Protein AF-0000000070793887 (afdb_homodimer)

Nearest PDB structures (foldseek):
  1t3u-assembly1_D  TM=7.683E-01  e=1.870E-04  Pseudomonas aeruginosa PAO1
  4p1m-assembly1_A-2  TM=8.642E-01  e=9.838E-04  Escherichia coli
  1t3u-assembly1_C  TM=6.840E-01  e=3.542E-04  Pseudomonas aeruginosa PAO1
  5juo-assembly1_CB  TM=4.141E-01  e=2.879E+00  Saccharomyces cerevisiae
  4v6i-assembly1_AF  TM=4.877E-01  e=6.195E+00  Saccharomyces cerevisiae

Foldseek 3Di:
DQDWDWDWADADHDIDIDTDTPPCRVVVNVVRVQLNVQLVVLCVVCVPDDSVVSSVVSVVVVVVVVVVVVVVVVVVVVVVVVVVVVVVVVVCCVVVVVVVVPPD/DQDWDWDWADADHDIDIDTDTPPCRVVVNVVRVQLNVQLVVLCVVCVPDDSVVSSVVSVVVVVVVVVVVVVVVVVVVVVVVVVVVVVVVVVCCVVVVVVVPPPD

Structure (mmCIF, N/CA/C/O backbone):
data_AF-0000000070793887-model_v1
#
loop_
_entity.id
_entity.type
_entity.pdbx_description
1 polymer 'Uncharacterized protein'
#
loop_
_atom_site.group_PDB
_atom_site.id
_atom_site.type_symbol
_atom_site.label_atom_id
_atom_site.label_alt_id
_atom_site.label_comp_id
_atom_site.label_asym_id
_atom_site.label_entity_id
_atom_site.label_seq_id
_atom_site.pdbx_PDB_ins_code
_atom_site.Cartn_x
_atom_site.Cartn_y
_atom_site.Cartn_z
_atom_site.occupancy
_atom_site.B_iso_or_equiv
_atom_site.auth_seq_id
_atom_site.auth_comp_id
_atom_site.auth_asym_id
_atom_site.auth_atom_id
_atom_site.pdbx_PDB_model_num
ATOM 1 N N . MET A 1 1 ? -25.547 -8.492 8.617 1 49.44 1 MET A N 1
ATOM 2 C CA . MET A 1 1 ? -25.047 -9.641 7.859 1 49.44 1 MET A CA 1
ATOM 3 C C . MET A 1 1 ? -24 -9.195 6.84 1 49.44 1 MET A C 1
ATOM 5 O O . MET A 1 1 ? -24.25 -8.312 6.027 1 49.44 1 MET A O 1
ATOM 9 N N . THR A 1 2 ? -22.719 -9.242 7.199 1 58.09 2 THR A N 1
ATOM 10 C CA . THR A 1 2 ? -21.688 -8.758 6.289 1 58.09 2 THR A CA 1
ATOM 11 C C . THR A 1 2 ? -21.797 -9.445 4.93 1 58.09 2 THR A C 1
ATOM 13 O O . THR A 1 2 ? -21.609 -10.664 4.828 1 58.09 2 THR A O 1
ATOM 16 N N . ASN A 1 3 ? -22.688 -8.906 4.023 1 77.81 3 ASN A N 1
ATOM 17 C CA . ASN A 1 3 ? -23.016 -9.484 2.725 1 77.81 3 ASN A CA 1
ATOM 18 C C . ASN A 1 3 ? -21.781 -9.57 1.828 1 77.81 3 ASN A C 1
ATOM 20 O O . ASN A 1 3 ? -21.031 -8.594 1.695 1 77.81 3 ASN A O 1
ATOM 24 N N . ILE A 1 4 ? -21.359 -10.773 1.645 1 83.69 4 ILE A N 1
ATOM 25 C CA . ILE A 1 4 ? -20.234 -11.047 0.752 1 83.69 4 ILE A CA 1
ATOM 26 C C . ILE A 1 4 ? -20.75 -11.281 -0.667 1 83.69 4 ILE A C 1
ATOM 28 O O . ILE A 1 4 ? -21.719 -12.023 -0.87 1 83.69 4 ILE A O 1
ATOM 32 N N . LYS A 1 5 ? -20.234 -10.414 -1.625 1 85.81 5 LYS A N 1
ATOM 33 C CA . LYS A 1 5 ? -20.562 -10.602 -3.037 1 85.81 5 LYS A CA 1
ATOM 34 C C . LYS A 1 5 ? -19.344 -11.086 -3.818 1 85.81 5 LYS A C 1
ATOM 36 O O . LYS A 1 5 ? -18.203 -10.945 -3.355 1 85.81 5 LYS A O 1
ATOM 41 N N . LEU A 1 6 ? -19.625 -11.688 -4.98 1 88 6 LEU A N 1
ATOM 42 C CA . LEU A 1 6 ? -18.531 -12.086 -5.863 1 88 6 LEU A CA 1
ATOM 43 C C . LEU A 1 6 ? -18.156 -10.961 -6.816 1 88 6 LEU A C 1
ATOM 45 O O . LEU A 1 6 ? -19.031 -10.297 -7.379 1 88 6 LEU A O 1
ATOM 49 N N . CYS A 1 7 ? -16.859 -10.75 -6.895 1 89.5 7 CYS A N 1
ATOM 50 C CA . CYS A 1 7 ? -16.344 -9.742 -7.812 1 89.5 7 CYS A CA 1
ATOM 51 C C . CYS A 1 7 ? -15.453 -10.375 -8.875 1 89.5 7 CYS A C 1
ATOM 53 O O . CYS A 1 7 ? -14.602 -11.211 -8.562 1 89.5 7 CYS A O 1
ATOM 55 N N . LYS A 1 8 ? -15.742 -9.977 -10.125 1 92.19 8 LYS A N 1
ATOM 56 C CA . LYS A 1 8 ? -14.938 -10.484 -11.234 1 92.19 8 LYS A CA 1
ATOM 57 C C . LYS A 1 8 ? -13.766 -9.555 -11.523 1 92.19 8 LYS A C 1
ATOM 59 O O . LYS A 1 8 ? -13.953 -8.352 -11.742 1 92.19 8 LYS A O 1
ATOM 64 N N . ILE A 1 9 ? -12.539 -10.164 -11.469 1 93.56 9 ILE A N 1
ATOM 65 C CA . ILE A 1 9 ? -11.359 -9.367 -11.789 1 93.56 9 ILE A CA 1
ATOM 66 C C . ILE A 1 9 ? -10.578 -10.031 -12.922 1 93.56 9 ILE A C 1
ATOM 68 O O . ILE A 1 9 ? -10.648 -11.25 -13.102 1 93.56 9 ILE A O 1
ATOM 72 N N . LYS A 1 10 ? -9.969 -9.133 -13.703 1 94.12 10 LYS A N 1
ATOM 73 C CA . LYS A 1 10 ? -9.148 -9.625 -14.812 1 94.12 10 LYS A CA 1
ATOM 74 C C . LYS A 1 10 ? -7.664 -9.422 -14.531 1 94.12 10 LYS A C 1
ATOM 76 O O . LYS A 1 10 ? -7.219 -8.305 -14.273 1 94.12 10 LYS A O 1
ATOM 81 N N . LEU A 1 11 ? -6.957 -10.523 -14.516 1 95.62 11 LEU A N 1
ATOM 82 C CA . LEU A 1 11 ? -5.504 -10.477 -14.398 1 95.62 11 LEU A CA 1
ATOM 83 C C . LEU A 1 11 ? -4.84 -11.102 -15.617 1 95.62 11 LEU A C 1
ATOM 85 O O . LEU A 1 11 ? -4.969 -12.305 -15.852 1 95.62 11 LEU A O 1
ATOM 89 N N . LEU A 1 12 ? -4.039 -10.273 -16.344 1 93.62 12 LEU A N 1
ATOM 90 C CA . LEU A 1 12 ? -3.451 -10.68 -17.625 1 93.62 12 LEU A CA 1
ATOM 91 C C . LEU A 1 12 ? -4.52 -11.219 -18.562 1 93.62 12 LEU A C 1
ATOM 93 O O . LEU A 1 12 ? -5.406 -10.477 -19 1 93.62 12 LEU A O 1
ATOM 97 N N . ASN A 1 13 ? -4.512 -12.523 -18.828 1 91.12 13 ASN A N 1
ATOM 98 C CA . ASN A 1 13 ? -5.449 -13.055 -19.812 1 91.12 13 ASN A CA 1
ATOM 99 C C . ASN A 1 13 ? -6.484 -13.969 -19.156 1 91.12 13 ASN A C 1
ATOM 101 O O . ASN A 1 13 ? -7.133 -14.766 -19.844 1 91.12 13 ASN A O 1
ATOM 105 N N . LYS A 1 14 ? -6.727 -13.781 -17.828 1 94.06 14 LYS A N 1
ATOM 106 C CA . LYS A 1 14 ? -7.633 -14.656 -17.094 1 94.06 14 LYS A CA 1
ATOM 107 C C . LYS A 1 14 ? -8.562 -13.852 -16.188 1 94.06 14 LYS A C 1
ATOM 109 O O . LYS A 1 14 ? -8.148 -12.852 -15.594 1 94.06 14 LYS A O 1
ATOM 114 N N . ILE A 1 15 ? -9.758 -14.391 -16.109 1 94.69 15 ILE A N 1
ATOM 115 C CA . ILE A 1 15 ? -10.75 -13.781 -15.234 1 94.69 15 ILE A CA 1
ATOM 116 C C . ILE A 1 15 ? -10.891 -14.602 -13.961 1 94.69 15 ILE A C 1
ATOM 118 O O . ILE A 1 15 ? -10.977 -15.836 -14.008 1 94.69 15 ILE A O 1
ATOM 122 N N . TYR A 1 16 ? -10.914 -13.891 -12.82 1 92.94 16 TYR A N 1
ATOM 123 C CA . TYR A 1 16 ? -11.023 -14.531 -11.516 1 92.94 16 TYR A CA 1
ATOM 124 C C . TYR A 1 16 ? -12.219 -13.977 -10.742 1 92.94 16 TYR A C 1
ATOM 126 O O . TYR A 1 16 ? -12.547 -12.797 -10.859 1 92.94 16 TYR A O 1
ATOM 134 N N . GLU A 1 17 ? -12.844 -14.859 -10.055 1 92.62 17 GLU A N 1
ATOM 135 C CA . GLU A 1 17 ? -13.914 -14.445 -9.148 1 92.62 17 GLU A CA 1
ATOM 136 C C . GLU A 1 17 ? -13.461 -14.508 -7.695 1 92.62 17 GLU A C 1
ATOM 138 O O . GLU A 1 17 ? -13.047 -15.562 -7.211 1 92.62 17 GLU A O 1
ATOM 143 N N . ILE A 1 18 ? -13.562 -13.352 -7.047 1 89.25 18 ILE A N 1
ATOM 144 C CA . ILE A 1 18 ? -13.125 -13.289 -5.652 1 89.25 18 ILE A CA 1
ATOM 145 C C . ILE A 1 18 ? -14.258 -12.773 -4.781 1 89.25 18 ILE A C 1
ATOM 147 O O . ILE A 1 18 ? -15.203 -12.156 -5.281 1 89.25 18 ILE A O 1
ATOM 151 N N . LYS A 1 19 ? -14.219 -13.102 -3.484 1 88.25 19 LYS A N 1
ATOM 152 C CA . LYS A 1 19 ? -15.203 -12.602 -2.533 1 88.25 19 LYS A CA 1
ATOM 153 C C . LYS A 1 19 ? -14.945 -11.141 -2.18 1 88.25 19 LYS A C 1
ATOM 155 O O . LYS A 1 19 ? -13.805 -10.766 -1.88 1 88.25 19 LYS A O 1
ATOM 160 N N . CYS A 1 20 ? -15.977 -10.312 -2.264 1 89.88 20 CYS A N 1
ATOM 161 C CA . CYS A 1 20 ? -15.859 -8.891 -1.962 1 89.88 20 CYS A CA 1
ATOM 162 C C . CYS A 1 20 ? -16.812 -8.492 -0.841 1 89.88 20 CYS A C 1
ATOM 164 O O . CYS A 1 20 ? -18.031 -8.516 -1.018 1 89.88 20 CYS A O 1
ATOM 166 N N . PRO A 1 21 ? -16.219 -8.219 0.371 1 87.75 21 PRO A N 1
ATOM 167 C CA . PRO A 1 21 ? -17.094 -7.711 1.432 1 87.75 21 PRO A CA 1
ATOM 168 C C . PRO A 1 21 ? -17.875 -6.473 1.008 1 87.75 21 PRO A C 1
ATOM 170 O O . PRO A 1 21 ? -17.406 -5.684 0.188 1 87.75 21 PRO A O 1
ATOM 173 N N . ASP A 1 22 ? -18.938 -6.301 1.727 1 88.12 22 ASP A N 1
ATOM 174 C CA . ASP A 1 22 ? -19.797 -5.16 1.424 1 88.12 22 ASP A CA 1
ATOM 175 C C . ASP A 1 22 ? -19.094 -3.842 1.76 1 88.12 22 ASP A C 1
ATOM 177 O O . ASP A 1 22 ? -18.5 -3.705 2.83 1 88.12 22 ASP A O 1
ATOM 181 N N . GLY A 1 23 ? -19.047 -2.928 0.785 1 88.19 23 GLY A N 1
ATOM 182 C CA . GLY A 1 23 ? -18.5 -1.6 1.018 1 88.19 23 GLY A CA 1
ATOM 183 C C . GLY A 1 23 ? -17.047 -1.468 0.59 1 88.19 23 GLY A C 1
ATOM 184 O O . GLY A 1 23 ? -16.516 -0.36 0.538 1 88.19 23 GLY A O 1
ATOM 185 N N . GLU A 1 24 ? -16.453 -2.613 0.302 1 87.56 24 GLU A N 1
ATOM 186 C CA . GLU A 1 24 ? -15.047 -2.562 -0.061 1 87.56 24 GLU A CA 1
ATOM 187 C C . GLU A 1 24 ? -14.844 -2.926 -1.528 1 87.56 24 GLU A C 1
ATOM 189 O O . GLU A 1 24 ? -13.703 -3.084 -1.981 1 87.56 24 GLU A O 1
ATOM 194 N N . GLU A 1 25 ? -15.898 -2.979 -2.219 1 89.62 25 GLU A N 1
ATOM 195 C CA . GLU A 1 25 ? -15.859 -3.439 -3.604 1 89.62 25 GLU A CA 1
ATOM 196 C C . GLU A 1 25 ? -15.008 -2.518 -4.469 1 89.62 25 GLU A C 1
ATOM 198 O O . GLU A 1 25 ? -14.172 -2.984 -5.25 1 89.62 25 GLU A O 1
ATOM 203 N N . VAL A 1 26 ? -15.203 -1.248 -4.301 1 92 26 VAL A N 1
ATOM 204 C CA . VAL A 1 26 ? -14.516 -0.271 -5.137 1 92 26 VAL A CA 1
ATOM 205 C C . VAL A 1 26 ? -13.008 -0.35 -4.891 1 92 26 VAL A C 1
ATOM 207 O O . VAL A 1 26 ? -12.219 -0.428 -5.84 1 92 26 VAL A O 1
ATOM 210 N N . SER A 1 27 ? -12.625 -0.388 -3.605 1 93.62 27 SER A N 1
ATOM 211 C CA . SER A 1 27 ? -11.211 -0.441 -3.26 1 93.62 27 SER A CA 1
ATOM 212 C C . SER A 1 27 ? -10.57 -1.735 -3.75 1 93.62 27 SER A C 1
ATOM 214 O O . SER A 1 27 ? -9.414 -1.736 -4.191 1 93.62 27 SER A O 1
ATOM 216 N N . LEU A 1 28 ? -11.367 -2.799 -3.703 1 93.19 28 LEU A N 1
ATOM 217 C CA . LEU A 1 28 ? -10.852 -4.094 -4.141 1 93.19 28 LEU A CA 1
ATOM 218 C C . LEU A 1 28 ? -10.688 -4.129 -5.66 1 93.19 28 LEU A C 1
ATOM 220 O O . LEU A 1 28 ? -9.719 -4.691 -6.172 1 93.19 28 LEU A O 1
ATOM 224 N N . ILE A 1 29 ? -11.594 -3.574 -6.359 1 93.75 29 ILE A N 1
ATOM 225 C CA . ILE A 1 29 ? -11.531 -3.514 -7.816 1 93.75 29 ILE A CA 1
ATOM 226 C C . ILE A 1 29 ? -10.344 -2.66 -8.25 1 93.75 29 ILE A C 1
ATOM 228 O O . ILE A 1 29 ? -9.594 -3.037 -9.148 1 93.75 29 ILE A O 1
ATOM 232 N N . LEU A 1 30 ? -10.148 -1.573 -7.605 1 96.25 30 LEU A N 1
ATOM 233 C CA . LEU A 1 30 ? -9.008 -0.709 -7.887 1 96.25 30 LEU A CA 1
ATOM 234 C C . LEU A 1 30 ? -7.695 -1.43 -7.598 1 96.25 30 LEU A C 1
ATOM 236 O O . LEU A 1 30 ? -6.727 -1.287 -8.352 1 96.25 30 LEU A O 1
ATOM 240 N N . ALA A 1 31 ? -7.711 -2.121 -6.5 1 97.31 31 ALA A N 1
ATOM 241 C CA . ALA A 1 31 ? -6.543 -2.926 -6.152 1 97.31 31 ALA A CA 1
ATOM 242 C C . ALA A 1 31 ? -6.23 -3.939 -7.25 1 97.31 31 ALA A C 1
ATOM 244 O O . ALA A 1 31 ? -5.074 -4.109 -7.637 1 97.31 31 ALA A O 1
ATOM 245 N N . ALA A 1 32 ? -7.281 -4.582 -7.758 1 97.38 32 ALA A N 1
ATOM 246 C CA . ALA A 1 32 ? -7.117 -5.574 -8.812 1 97.38 32 ALA A CA 1
ATOM 247 C C . ALA A 1 32 ? -6.586 -4.93 -10.094 1 97.38 32 ALA A C 1
ATOM 249 O O . ALA A 1 32 ? -5.734 -5.5 -10.773 1 97.38 32 ALA A O 1
ATOM 250 N N . GLU A 1 33 ? -7.078 -3.828 -10.414 1 97.06 33 GLU A N 1
ATOM 251 C CA . GLU A 1 33 ? -6.629 -3.102 -11.602 1 97.06 33 GLU A CA 1
ATOM 252 C C . GLU A 1 33 ? -5.156 -2.723 -11.492 1 97.06 33 GLU A C 1
ATOM 254 O O . GLU A 1 33 ? -4.398 -2.867 -12.453 1 97.06 33 GLU A O 1
ATOM 259 N N . LYS A 1 34 ? -4.777 -2.23 -10.352 1 98.06 34 LYS A N 1
ATOM 260 C CA . LYS A 1 34 ? -3.377 -1.886 -10.117 1 98.06 34 LYS A CA 1
ATOM 261 C C . LYS A 1 34 ? -2.48 -3.115 -10.242 1 98.06 34 LYS A C 1
ATOM 263 O O . LYS A 1 34 ? -1.418 -3.055 -10.859 1 98.06 34 LYS A O 1
ATOM 268 N N . LEU A 1 35 ? -2.957 -4.133 -9.617 1 98.38 35 LEU A N 1
ATOM 269 C CA . LEU A 1 35 ? -2.209 -5.379 -9.703 1 98.38 35 LEU A CA 1
ATOM 270 C C . LEU A 1 35 ? -2.055 -5.828 -11.148 1 98.38 35 LEU A C 1
ATOM 272 O O . LEU A 1 35 ? -0.955 -6.172 -11.586 1 98.38 35 LEU A O 1
ATOM 276 N N . ASN A 1 36 ? -3.115 -5.797 -11.898 1 98.19 36 ASN A N 1
ATOM 277 C CA . ASN A 1 36 ? -3.08 -6.188 -13.305 1 98.19 36 ASN A CA 1
ATOM 278 C C . ASN A 1 36 ? -2.105 -5.324 -14.094 1 98.19 36 ASN A C 1
ATOM 280 O O . ASN A 1 36 ? -1.36 -5.836 -14.938 1 98.19 36 ASN A O 1
ATOM 284 N N . GLU A 1 37 ? -2.184 -4.082 -13.859 1 98.06 37 GLU A N 1
ATOM 285 C CA . GLU A 1 37 ? -1.275 -3.156 -14.523 1 98.06 37 GLU A CA 1
ATOM 286 C C . GLU A 1 37 ? 0.182 -3.516 -14.25 1 98.06 37 GLU A C 1
ATOM 288 O O . GLU A 1 37 ? 0.999 -3.564 -15.172 1 98.06 37 GLU A O 1
ATOM 293 N N . LYS A 1 38 ? 0.484 -3.789 -13 1 97.94 38 LYS A N 1
ATOM 294 C CA . LYS A 1 38 ? 1.845 -4.152 -12.625 1 97.94 38 LYS A CA 1
ATOM 295 C C . LYS A 1 38 ? 2.258 -5.48 -13.258 1 97.94 38 LYS A C 1
ATOM 297 O O . LYS A 1 38 ? 3.381 -5.617 -13.742 1 97.94 38 LYS A O 1
ATOM 302 N N . MET A 1 39 ? 1.359 -6.387 -13.281 1 97.94 39 MET A N 1
ATOM 303 C CA . MET A 1 39 ? 1.649 -7.688 -13.875 1 97.94 39 MET A CA 1
ATOM 304 C C . MET A 1 39 ? 1.904 -7.555 -15.375 1 97.94 39 MET A C 1
ATOM 306 O O . MET A 1 39 ? 2.832 -8.172 -15.906 1 97.94 39 MET A O 1
ATOM 310 N N . GLN A 1 40 ? 1.084 -6.797 -16 1 97.44 40 GLN A N 1
ATOM 311 C CA . GLN A 1 40 ? 1.261 -6.574 -17.438 1 97.44 40 GLN A CA 1
ATOM 312 C C . GLN A 1 40 ? 2.611 -5.926 -17.734 1 97.44 40 GLN A C 1
ATOM 314 O O . GLN A 1 40 ? 3.316 -6.34 -18.656 1 97.44 40 GLN A O 1
ATOM 319 N N . ASN A 1 41 ? 2.943 -4.926 -16.984 1 97.5 41 ASN A N 1
ATOM 320 C CA . ASN A 1 41 ? 4.238 -4.266 -17.125 1 97.5 41 ASN A CA 1
ATOM 321 C C . ASN A 1 41 ? 5.391 -5.246 -16.938 1 97.5 41 ASN A C 1
ATOM 323 O O . ASN A 1 41 ? 6.344 -5.242 -17.719 1 97.5 41 ASN A O 1
ATOM 327 N N . ASN A 1 42 ? 5.289 -6.035 -15.859 1 96.19 42 ASN A N 1
ATOM 328 C CA . ASN A 1 42 ? 6.309 -7.043 -15.602 1 96.19 42 ASN A CA 1
ATOM 329 C C . ASN A 1 42 ? 6.406 -8.055 -16.75 1 96.19 42 ASN A C 1
ATOM 331 O O . ASN A 1 42 ? 7.504 -8.445 -17.141 1 96.19 42 ASN A O 1
ATOM 335 N N . LYS A 1 43 ? 5.25 -8.469 -17.203 1 95.5 43 LYS A N 1
ATOM 336 C CA . LYS A 1 43 ? 5.207 -9.422 -18.297 1 95.5 43 LYS A CA 1
ATOM 337 C C . LYS A 1 43 ? 5.906 -8.867 -19.531 1 95.5 43 LYS A C 1
ATOM 339 O O . LYS A 1 43 ? 6.598 -9.594 -20.25 1 95.5 43 LYS A O 1
ATOM 344 N N . ASN A 1 44 ? 5.707 -7.625 -19.797 1 96.38 44 ASN A N 1
ATOM 345 C CA . ASN A 1 44 ? 6.328 -6.957 -20.938 1 96.38 44 ASN A CA 1
ATOM 346 C C . ASN A 1 44 ? 7.84 -6.84 -20.766 1 96.38 44 ASN A C 1
ATOM 348 O O . ASN A 1 44 ? 8.594 -6.918 -21.734 1 96.38 44 ASN A O 1
ATOM 352 N N . LYS A 1 45 ? 8.242 -6.68 -19.562 1 94.56 45 LYS A N 1
ATOM 353 C CA . LYS A 1 45 ? 9.656 -6.504 -19.25 1 94.56 45 LYS A CA 1
ATOM 354 C C . LYS A 1 45 ? 10.375 -7.848 -19.172 1 94.56 45 LYS A C 1
ATOM 356 O O . LYS A 1 45 ? 11.531 -7.969 -19.594 1 94.56 45 LYS A O 1
ATOM 361 N N . PHE A 1 46 ? 9.648 -8.766 -18.578 1 93.38 46 PHE A N 1
ATOM 362 C CA . PHE A 1 46 ? 10.227 -10.086 -18.359 1 93.38 46 PHE A CA 1
ATOM 363 C C . PHE A 1 46 ? 9.375 -11.172 -19.031 1 93.38 46 PHE A C 1
ATOM 365 O O . PHE A 1 46 ? 8.734 -11.969 -18.344 1 93.38 46 PHE A O 1
ATOM 372 N N . LYS A 1 47 ? 9.594 -11.367 -20.281 1 91.75 47 LYS A N 1
ATOM 373 C CA . LYS A 1 47 ? 8.742 -12.219 -21.109 1 91.75 47 LYS A CA 1
ATOM 374 C C . LYS A 1 47 ? 8.953 -13.688 -20.781 1 91.75 47 LYS A C 1
ATOM 376 O O . LYS A 1 47 ? 8.086 -14.523 -21.031 1 91.75 47 LYS A O 1
ATOM 381 N N . HIS A 1 48 ? 10.031 -13.961 -20.156 1 94.44 48 HIS A N 1
ATOM 382 C CA . HIS A 1 48 ? 10.391 -15.352 -19.922 1 94.44 48 HIS A CA 1
ATOM 383 C C . HIS A 1 48 ? 9.844 -15.836 -18.578 1 94.44 48 HIS A C 1
ATOM 385 O O . HIS A 1 48 ? 9.836 -17.047 -18.312 1 94.44 48 HIS A O 1
ATOM 391 N N . LEU A 1 49 ? 9.367 -14.969 -17.781 1 93.69 49 LEU A N 1
ATOM 392 C CA . LEU A 1 49 ? 8.883 -15.352 -16.469 1 93.69 49 LEU A CA 1
ATOM 393 C C . LEU A 1 49 ? 7.5 -15.984 -16.547 1 93.69 49 LEU A C 1
ATOM 395 O O . LEU A 1 49 ? 6.68 -15.586 -17.391 1 93.69 49 LEU A O 1
ATOM 399 N N . ASP A 1 50 ? 7.289 -16.953 -15.672 1 94.12 50 ASP A N 1
ATOM 400 C CA . ASP A 1 50 ? 5.953 -17.531 -15.586 1 94.12 50 ASP A CA 1
ATOM 401 C C . ASP A 1 50 ? 5.004 -16.609 -14.828 1 94.12 50 ASP A C 1
ATOM 403 O O . ASP A 1 50 ? 5.426 -15.594 -14.266 1 94.12 50 ASP A O 1
ATOM 407 N N . ASN A 1 51 ? 3.721 -16.938 -14.82 1 93.62 51 ASN A N 1
ATOM 408 C CA . ASN A 1 51 ? 2.689 -16.078 -14.227 1 93.62 51 ASN A CA 1
ATOM 409 C C . ASN A 1 51 ? 2.912 -15.891 -12.727 1 93.62 51 ASN A C 1
ATOM 411 O O . ASN A 1 51 ? 2.604 -14.828 -12.18 1 93.62 51 ASN A O 1
ATOM 415 N N . PHE A 1 52 ? 3.439 -16.922 -12.094 1 94.81 52 PHE A N 1
ATOM 416 C CA . PHE A 1 52 ? 3.693 -16.812 -10.656 1 94.81 52 PHE A CA 1
ATOM 417 C C . PHE A 1 52 ? 4.75 -15.75 -10.367 1 94.81 52 PHE A C 1
ATOM 419 O O . PHE A 1 52 ? 4.555 -14.883 -9.516 1 94.81 52 PHE A O 1
ATOM 426 N N . HIS A 1 53 ? 5.824 -15.844 -11.07 1 94.81 53 HIS A N 1
ATOM 427 C CA . HIS A 1 53 ? 6.902 -14.891 -10.852 1 94.81 53 HIS A CA 1
ATOM 428 C C . HIS A 1 53 ? 6.465 -13.477 -11.227 1 94.81 53 HIS A C 1
ATOM 430 O O . HIS A 1 53 ? 6.855 -12.508 -10.578 1 94.81 53 HIS A O 1
ATOM 436 N N . ILE A 1 54 ? 5.699 -13.367 -12.266 1 97 54 ILE A N 1
ATOM 437 C CA . ILE A 1 54 ? 5.16 -12.078 -12.672 1 97 54 ILE A CA 1
ATOM 438 C C . ILE A 1 54 ? 4.301 -11.5 -11.547 1 97 54 ILE A C 1
ATOM 440 O O . ILE A 1 54 ? 4.453 -10.328 -11.18 1 97 54 ILE A O 1
ATOM 444 N N . LEU A 1 55 ? 3.406 -12.305 -11.047 1 97.62 55 LEU A N 1
ATOM 445 C CA . LEU A 1 55 ? 2.527 -11.93 -9.945 1 97.62 55 LEU A CA 1
ATOM 446 C C . LEU A 1 55 ? 3.338 -11.547 -8.703 1 97.62 55 LEU A C 1
ATOM 448 O O . LEU A 1 55 ? 3.041 -10.555 -8.047 1 97.62 55 LEU A O 1
ATOM 452 N N . LEU A 1 56 ? 4.34 -12.336 -8.445 1 96.81 56 LEU A N 1
ATOM 453 C CA . LEU A 1 56 ? 5.191 -12.117 -7.273 1 96.81 56 LEU A CA 1
ATOM 454 C C . LEU A 1 56 ? 5.867 -10.75 -7.34 1 96.81 56 LEU A C 1
ATOM 456 O O . LEU A 1 56 ? 5.852 -10 -6.367 1 96.81 56 LEU A O 1
ATOM 460 N N . LEU A 1 57 ? 6.43 -10.414 -8.445 1 96.5 57 LEU A N 1
ATOM 461 C CA . LEU A 1 57 ? 7.129 -9.148 -8.617 1 96.5 57 LEU A CA 1
ATOM 462 C C . LEU A 1 57 ? 6.16 -7.977 -8.5 1 96.5 57 LEU A C 1
ATOM 464 O O . LEU A 1 57 ? 6.496 -6.945 -7.91 1 96.5 57 LEU A O 1
ATOM 468 N N . ALA A 1 58 ? 4.973 -8.164 -9.047 1 98.19 58 ALA A N 1
ATOM 469 C CA . ALA A 1 58 ? 3.939 -7.133 -8.945 1 98.19 58 ALA A CA 1
ATOM 470 C C . ALA A 1 58 ? 3.514 -6.93 -7.492 1 98.19 58 ALA A C 1
ATOM 472 O O . ALA A 1 58 ? 3.359 -5.793 -7.039 1 98.19 58 ALA A O 1
ATOM 473 N N . ALA A 1 59 ? 3.297 -7.996 -6.797 1 98.56 59 ALA A N 1
ATOM 474 C CA . ALA A 1 59 ? 2.9 -7.957 -5.395 1 98.56 59 ALA A CA 1
ATOM 475 C C . ALA A 1 59 ? 3.951 -7.246 -4.543 1 98.56 59 ALA A C 1
ATOM 477 O O . ALA A 1 59 ? 3.615 -6.426 -3.689 1 98.56 59 ALA A O 1
ATOM 478 N N . LEU A 1 60 ? 5.172 -7.582 -4.797 1 96.94 60 LEU A N 1
ATOM 479 C CA . LEU A 1 60 ? 6.273 -6.953 -4.07 1 96.94 60 LEU A CA 1
ATOM 480 C C . LEU A 1 60 ? 6.312 -5.453 -4.34 1 96.94 60 LEU A C 1
ATOM 482 O O . LEU A 1 60 ? 6.539 -4.66 -3.426 1 96.94 60 LEU A O 1
ATOM 486 N N . ASP A 1 61 ? 6.102 -5.133 -5.566 1 96.75 61 ASP A N 1
ATOM 487 C CA . ASP A 1 61 ? 6.07 -3.725 -5.949 1 96.75 61 ASP A CA 1
ATOM 488 C C . ASP A 1 61 ? 4.961 -2.979 -5.215 1 96.75 61 ASP A C 1
ATOM 490 O O . ASP A 1 61 ? 5.188 -1.901 -4.664 1 96.75 61 ASP A O 1
ATOM 494 N N . ILE A 1 62 ? 3.83 -3.551 -5.211 1 98.25 62 ILE A N 1
ATOM 495 C CA . ILE A 1 62 ? 2.689 -2.953 -4.523 1 98.25 62 ILE A CA 1
ATOM 496 C C . ILE A 1 62 ? 2.973 -2.877 -3.025 1 98.25 62 ILE A C 1
ATOM 498 O O . ILE A 1 62 ? 2.676 -1.868 -2.383 1 98.25 62 ILE A O 1
ATOM 502 N N . GLY A 1 63 ? 3.494 -3.963 -2.498 1 98.25 63 GLY A N 1
ATOM 503 C CA . GLY A 1 63 ? 3.9 -3.939 -1.101 1 98.25 63 GLY A CA 1
ATOM 504 C C . GLY A 1 63 ? 4.879 -2.826 -0.782 1 98.25 63 GLY A C 1
ATOM 505 O O . GLY A 1 63 ? 4.762 -2.168 0.254 1 98.25 63 GLY A O 1
ATOM 506 N N . HIS A 1 64 ? 5.832 -2.641 -1.618 1 96.88 64 HIS A N 1
ATOM 507 C CA . HIS A 1 64 ? 6.797 -1.56 -1.454 1 96.88 64 HIS A CA 1
ATOM 508 C C . HIS A 1 64 ? 6.102 -0.202 -1.423 1 96.88 64 HIS A C 1
ATOM 510 O O . HIS A 1 64 ? 6.387 0.625 -0.554 1 96.88 64 HIS A O 1
ATOM 516 N N . GLU A 1 65 ? 5.203 0.041 -2.35 1 97.44 65 GLU A N 1
ATOM 517 C CA . GLU A 1 65 ? 4.449 1.291 -2.4 1 97.44 65 GLU A CA 1
ATOM 518 C C . GLU A 1 65 ? 3.656 1.51 -1.114 1 97.44 65 GLU A C 1
ATOM 520 O O . GLU A 1 65 ? 3.559 2.637 -0.624 1 97.44 65 GLU A O 1
ATOM 525 N N . LEU A 1 66 ? 3.096 0.444 -0.646 1 98.38 66 LEU A N 1
ATOM 526 C CA . LEU A 1 66 ? 2.344 0.537 0.6 1 98.38 66 LEU A CA 1
ATOM 527 C C . LEU A 1 66 ? 3.242 0.989 1.746 1 98.38 66 LEU A C 1
ATOM 529 O O . LEU A 1 66 ? 2.875 1.882 2.514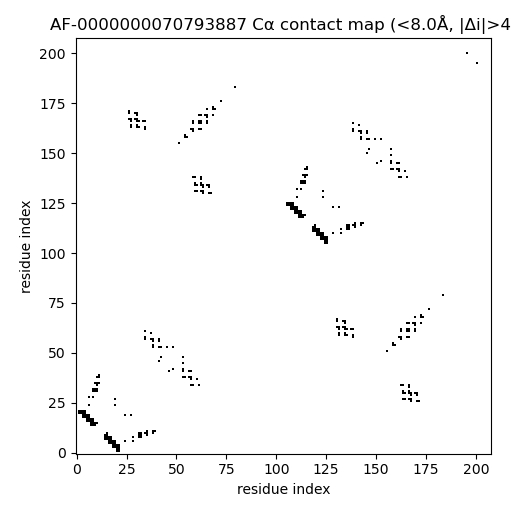 1 98.38 66 LEU A O 1
ATOM 533 N N . ILE A 1 67 ? 4.414 0.332 1.855 1 97.69 67 ILE A N 1
ATOM 534 C CA . ILE A 1 67 ? 5.355 0.658 2.922 1 97.69 67 ILE A CA 1
ATOM 535 C C . ILE A 1 67 ? 5.773 2.121 2.811 1 97.69 67 ILE A C 1
ATOM 537 O O . ILE A 1 67 ? 5.805 2.844 3.811 1 97.69 67 ILE A O 1
ATOM 541 N N . VAL A 1 68 ? 6.055 2.545 1.642 1 96.25 68 VAL A N 1
ATOM 542 C CA . VAL A 1 68 ? 6.453 3.928 1.398 1 96.25 68 VAL A CA 1
ATOM 543 C C . VAL A 1 68 ? 5.312 4.867 1.771 1 96.25 68 VAL A C 1
ATOM 545 O O . VAL A 1 68 ? 5.531 5.898 2.414 1 96.25 68 VAL A O 1
ATOM 548 N N . CYS A 1 69 ? 4.09 4.527 1.369 1 97.5 69 CYS A N 1
ATOM 549 C CA . CYS A 1 69 ? 2.912 5.332 1.672 1 97.5 69 CYS A CA 1
ATOM 550 C C . CYS A 1 69 ? 2.729 5.488 3.176 1 97.5 69 CYS A C 1
ATOM 552 O O . CYS A 1 69 ? 2.486 6.594 3.666 1 97.5 69 CYS A O 1
ATOM 554 N N . LYS A 1 70 ? 2.854 4.41 3.875 1 96.94 70 LYS A N 1
ATOM 555 C CA . LYS A 1 70 ? 2.693 4.438 5.328 1 96.94 70 LYS A CA 1
ATOM 556 C C . LYS A 1 70 ? 3.754 5.316 5.98 1 96.94 70 LYS A C 1
ATOM 558 O O . LYS A 1 70 ? 3.459 6.07 6.91 1 96.94 70 LYS A O 1
ATOM 563 N N . ASN A 1 71 ? 4.953 5.176 5.492 1 95.94 71 ASN A N 1
ATOM 564 C CA . ASN A 1 71 ? 6.039 6 6.012 1 95.94 71 ASN A CA 1
ATOM 565 C C . ASN A 1 71 ? 5.781 7.484 5.758 1 95.94 71 ASN A C 1
ATOM 567 O O . ASN A 1 71 ? 6.008 8.32 6.637 1 95.94 71 ASN A O 1
ATOM 571 N N . GLU A 1 72 ? 5.344 7.77 4.586 1 95.44 72 GLU A N 1
ATOM 572 C CA . GLU A 1 72 ? 5.023 9.148 4.234 1 95.44 72 GLU A CA 1
ATOM 573 C C . GLU A 1 72 ? 3.889 9.688 5.105 1 95.44 72 GLU A C 1
ATOM 575 O O . GLU A 1 72 ? 3.908 10.852 5.508 1 95.44 72 GLU A O 1
ATOM 580 N N . GLN A 1 73 ? 2.922 8.906 5.266 1 94.94 73 GLN A N 1
ATOM 581 C CA . GLN A 1 73 ? 1.802 9.289 6.117 1 94.94 73 GLN A CA 1
ATOM 582 C C . GLN A 1 73 ? 2.277 9.641 7.523 1 94.94 73 GLN A C 1
ATOM 584 O O . 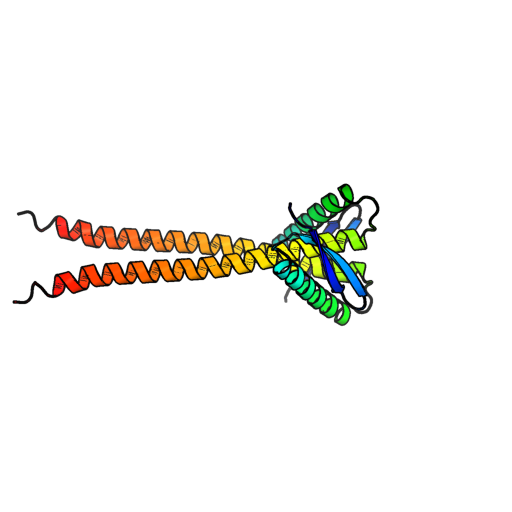GLN A 1 73 ? 1.831 10.633 8.109 1 94.94 73 GLN A O 1
ATOM 589 N N . GLU A 1 74 ? 3.156 8.82 8.047 1 94.88 74 GLU A N 1
ATOM 590 C CA . GLU A 1 74 ? 3.699 9.062 9.375 1 94.88 74 GLU A CA 1
ATOM 591 C C . GLU A 1 74 ? 4.52 10.352 9.414 1 94.88 74 GLU A C 1
ATOM 593 O O . GLU A 1 74 ? 4.422 11.125 10.367 1 94.88 74 GLU A O 1
ATOM 598 N N . GLN A 1 75 ? 5.254 10.586 8.445 1 94.62 75 GLN A N 1
ATOM 599 C CA . GLN A 1 75 ? 6.062 11.805 8.359 1 94.62 75 GLN A CA 1
ATOM 600 C C . GLN A 1 75 ? 5.184 13.047 8.281 1 94.62 75 GLN A C 1
ATOM 602 O O . GLN A 1 75 ? 5.477 14.062 8.914 1 94.62 75 GLN A O 1
ATOM 607 N N . GLN A 1 76 ? 4.191 12.961 7.484 1 92.44 76 GLN A N 1
ATOM 608 C CA . GLN A 1 76 ? 3.254 14.07 7.367 1 92.44 76 GLN A CA 1
ATOM 609 C C . GLN A 1 76 ? 2.586 14.375 8.703 1 92.44 76 GLN A C 1
ATOM 611 O O . GLN A 1 76 ? 2.404 15.539 9.062 1 92.44 76 GLN A O 1
ATOM 616 N N . ARG A 1 7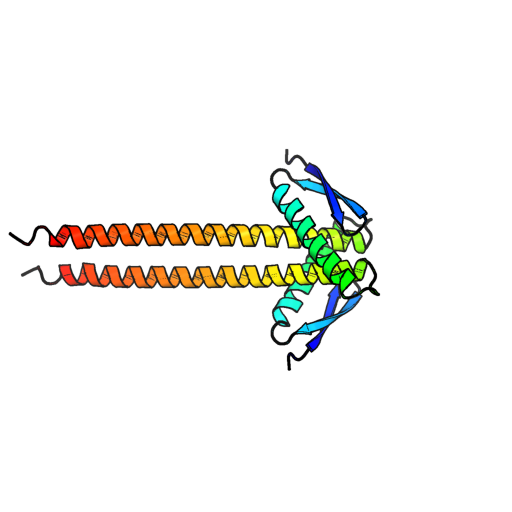7 ? 2.219 13.344 9.344 1 91.88 77 ARG A N 1
ATOM 617 C CA . ARG A 1 77 ? 1.606 13.516 10.656 1 91.88 77 ARG A CA 1
ATOM 618 C C . ARG A 1 77 ? 2.547 14.25 11.609 1 91.88 77 ARG A C 1
ATOM 620 O O . ARG A 1 77 ? 2.125 15.156 12.328 1 91.88 77 ARG A O 1
ATOM 627 N N . LEU A 1 78 ? 3.754 13.883 11.602 1 93.31 78 LEU A N 1
ATOM 628 C CA . LEU A 1 78 ? 4.754 14.508 12.461 1 93.31 78 LEU A CA 1
ATOM 629 C C . LEU A 1 78 ? 4.957 15.969 12.078 1 93.31 78 LEU A C 1
ATOM 631 O O . LEU A 1 78 ? 5.059 16.844 12.953 1 93.31 78 LEU A O 1
ATOM 635 N N . GLN A 1 79 ? 4.973 16.219 10.828 1 91.56 79 GLN A N 1
ATOM 636 C CA . GLN A 1 79 ? 5.16 17.578 10.336 1 91.56 79 GLN A CA 1
ATOM 637 C C . GLN A 1 79 ? 3.99 18.469 10.734 1 91.56 79 GLN A C 1
ATOM 639 O O . GLN A 1 79 ? 4.188 19.625 11.148 1 91.56 79 GLN A O 1
ATOM 644 N N . VAL A 1 80 ? 2.844 18.016 10.602 1 89.69 80 VAL A N 1
ATOM 645 C CA . VAL A 1 80 ? 1.648 18.781 10.945 1 89.69 80 VAL A CA 1
ATOM 646 C C . VAL A 1 80 ? 1.613 19.047 12.445 1 89.69 80 VAL A C 1
ATOM 648 O O . VAL A 1 80 ? 1.282 20.156 12.875 1 89.69 80 VAL A O 1
ATOM 651 N N . THR A 1 81 ? 1.958 18.094 13.156 1 89.5 81 THR A N 1
ATOM 652 C CA . THR A 1 81 ? 1.993 18.25 14.609 1 89.5 81 THR A CA 1
ATOM 653 C C . THR A 1 81 ? 2.994 19.328 15.008 1 89.5 81 THR A C 1
ATOM 655 O O . THR A 1 81 ? 2.705 20.156 15.867 1 89.5 81 THR A O 1
ATOM 658 N N . GLN A 1 82 ? 4.07 19.25 14.344 1 90.44 82 GLN A N 1
ATOM 659 C CA . GLN A 1 82 ? 5.098 20.25 14.625 1 90.44 82 GLN A CA 1
ATOM 660 C C . GLN A 1 82 ? 4.633 21.656 14.227 1 90.44 82 GLN A C 1
ATOM 662 O O . GLN A 1 82 ? 4.898 22.625 14.93 1 90.44 82 GLN A O 1
ATOM 667 N N . PHE A 1 83 ? 4.043 21.703 13.039 1 84.88 83 PHE A N 1
ATOM 668 C CA . PHE A 1 83 ? 3.531 22.984 12.539 1 84.88 83 PHE A CA 1
ATOM 669 C C . PHE A 1 83 ? 2.484 23.547 13.492 1 84.88 83 PHE A C 1
ATOM 671 O O . PHE A 1 83 ? 2.535 24.734 13.844 1 84.88 83 PHE A O 1
ATOM 678 N N . ILE A 1 84 ? 1.647 22.781 13.969 1 83.88 84 ILE A N 1
ATOM 679 C CA . ILE A 1 84 ? 0.588 23.188 14.883 1 83.88 84 ILE A CA 1
ATOM 680 C C . ILE A 1 84 ? 1.2 23.672 16.203 1 83.88 84 ILE A C 1
ATOM 682 O O . ILE A 1 84 ? 0.787 24.688 16.75 1 83.88 84 ILE A O 1
ATOM 686 N N . SER A 1 85 ? 2.168 22.938 16.656 1 87.56 85 SER A N 1
ATOM 687 C CA . SER A 1 85 ? 2.84 23.312 17.891 1 87.56 85 SER A CA 1
ATOM 688 C C . SER A 1 85 ? 3.533 24.656 17.75 1 87.56 85 SER A C 1
ATOM 690 O O . SER A 1 85 ? 3.471 25.484 18.672 1 87.56 85 SER A O 1
ATOM 692 N N . SER A 1 86 ? 4.152 24.859 16.672 1 86.25 86 SER A N 1
ATOM 693 C CA . SER A 1 86 ? 4.84 26.125 16.406 1 86.25 86 SER A CA 1
ATOM 694 C C . SER A 1 86 ? 3.854 27.281 16.344 1 86.25 86 SER A C 1
ATOM 696 O O . SER A 1 86 ? 4.113 28.359 16.891 1 86.25 86 SER A O 1
ATOM 698 N N . LEU A 1 87 ? 2.768 27.078 15.656 1 80.5 87 LEU A N 1
ATOM 699 C CA . LEU A 1 87 ? 1.737 28.094 15.531 1 80.5 87 LEU A CA 1
ATOM 700 C C . LEU A 1 87 ? 1.146 28.438 16.891 1 80.5 87 LEU A C 1
ATOM 702 O O . LEU A 1 87 ? 0.934 29.625 17.203 1 80.5 87 LEU A O 1
ATOM 706 N N . GLU A 1 88 ? 0.891 27.422 17.625 1 79.62 88 GLU A N 1
ATOM 707 C CA . GLU A 1 88 ? 0.385 27.609 18.984 1 79.62 88 GLU A CA 1
ATOM 708 C C . GLU A 1 88 ? 1.358 28.422 19.828 1 79.62 88 GLU A C 1
ATOM 710 O O . GLU A 1 88 ? 0.943 29.297 20.594 1 79.62 88 GLU A O 1
ATOM 715 N N . ASN A 1 89 ? 2.617 28.141 19.734 1 84.88 89 ASN A N 1
ATOM 716 C CA . ASN A 1 89 ? 3.639 28.875 20.5 1 84.88 89 ASN A CA 1
ATOM 717 C C . ASN A 1 89 ? 3.699 30.344 20.078 1 84.88 89 ASN A C 1
ATOM 719 O O . ASN A 1 89 ? 3.811 31.219 20.938 1 84.88 89 ASN A O 1
ATOM 723 N N . LYS A 1 90 ? 3.627 30.609 18.875 1 80.12 90 LYS A N 1
ATOM 724 C CA . LYS A 1 90 ? 3.664 31.984 18.375 1 80.12 90 LYS A CA 1
ATOM 725 C C . LYS A 1 90 ? 2.443 32.781 18.828 1 80.12 90 LYS A C 1
ATOM 727 O O . LYS A 1 90 ? 2.561 33.938 19.219 1 80.12 90 LYS A O 1
ATOM 732 N N . ILE A 1 91 ? 1.309 32.219 18.75 1 75.56 91 ILE A N 1
ATOM 733 C CA . ILE A 1 91 ? 0.069 32.844 19.188 1 75.56 91 ILE A CA 1
ATOM 734 C C . ILE A 1 91 ? 0.137 33.125 20.688 1 75.56 91 ILE A C 1
ATOM 736 O O . ILE A 1 91 ? -0.237 34.219 21.141 1 75.56 91 ILE A O 1
ATOM 740 N N . ASN A 1 92 ? 0.578 32.125 21.438 1 79.38 92 ASN A N 1
ATOM 741 C CA . ASN A 1 92 ? 0.71 32.281 22.875 1 79.38 92 ASN A CA 1
ATOM 742 C C . ASN A 1 92 ? 1.674 33.438 23.219 1 79.38 92 ASN A C 1
ATOM 744 O O . ASN A 1 92 ? 1.416 34.219 24.125 1 79.38 92 ASN A O 1
ATOM 748 N N . LYS A 1 93 ? 2.746 33.594 22.516 1 80 93 LYS A N 1
ATOM 749 C CA . LYS A 1 93 ? 3.717 34.656 22.734 1 80 93 LYS A CA 1
ATOM 750 C C . LYS A 1 93 ? 3.117 36.031 22.375 1 80 93 LYS A C 1
ATOM 752 O O . LYS A 1 93 ? 3.393 37 23.062 1 80 93 LYS A O 1
ATOM 757 N N . ALA A 1 94 ? 2.422 35.969 21.391 1 72.06 94 ALA A N 1
ATOM 758 C CA . ALA A 1 94 ? 1.821 37.25 20.953 1 72.06 94 ALA A CA 1
ATOM 759 C C . ALA A 1 94 ? 0.716 37.688 21.922 1 72.06 94 ALA A C 1
ATOM 761 O O . ALA A 1 94 ? 0.556 38.875 22.203 1 72.06 94 ALA A O 1
ATOM 762 N N . VAL A 1 95 ? -0.067 36.812 22.422 1 68.69 95 VAL A N 1
ATOM 763 C CA . VAL A 1 95 ? -1.199 37.094 23.297 1 68.69 95 VAL A CA 1
ATOM 764 C C . VAL A 1 95 ? -0.709 37.312 24.734 1 68.69 95 VAL A C 1
ATOM 766 O O . VAL A 1 95 ? -1.157 38.219 25.422 1 68.69 95 VAL A O 1
ATOM 769 N N . VAL A 1 96 ? 0.089 36.5 25.297 1 64.19 96 VAL A N 1
ATOM 770 C CA . VAL A 1 96 ? 0.579 36.625 26.656 1 64.19 96 VAL A CA 1
ATOM 771 C C . VAL A 1 96 ? 1.561 37.781 26.75 1 64.19 96 VAL A C 1
ATOM 773 O O . VAL A 1 96 ? 1.569 38.531 27.734 1 64.19 96 VAL A O 1
ATOM 776 N N . GLY A 1 97 ? 2.396 38.094 25.812 1 59.16 97 GLY A N 1
ATOM 777 C CA . GLY A 1 97 ? 3.24 39.281 25.891 1 59.16 97 GLY A CA 1
ATOM 778 C C . GLY A 1 97 ? 2.451 40.562 25.906 1 59.16 97 GLY A C 1
ATOM 779 O O . GLY A 1 97 ? 2.918 41.594 26.422 1 59.16 97 GLY A O 1
ATOM 780 N N . SER A 1 98 ? 1.376 40.75 25.219 1 56.59 98 SER A N 1
ATOM 781 C CA . SER A 1 98 ? 0.537 41.938 25.234 1 56.59 98 SER A CA 1
ATOM 782 C C . SER A 1 98 ? -0.196 42.094 26.562 1 56.59 98 SER A C 1
ATOM 784 O O . SER A 1 98 ? -0.605 43.188 26.922 1 56.59 98 SER A O 1
ATOM 786 N N . GLU A 1 99 ? -0.557 41.125 27.234 1 56.66 99 GLU A N 1
ATOM 787 C CA . GLU A 1 99 ? -1.242 41.219 28.516 1 56.66 99 GLU A CA 1
ATOM 788 C C . GLU A 1 99 ? -0.289 41.719 29.609 1 56.66 99 GLU A C 1
ATOM 790 O O . GLU A 1 99 ? -0.727 42.219 30.641 1 56.66 99 GLU A O 1
ATOM 795 N N . THR A 1 100 ? 0.939 41.438 29.594 1 55 100 THR A N 1
ATOM 796 C CA . THR A 1 100 ? 1.743 41.875 30.734 1 55 100 THR A CA 1
ATOM 797 C C . THR A 1 100 ? 2.012 43.375 30.688 1 55 100 THR A C 1
ATOM 799 O O . THR A 1 100 ? 2.426 43.969 31.688 1 55 100 THR A O 1
ATOM 802 N N . ASP A 1 101 ? 2.178 44.031 29.641 1 49.38 101 ASP A N 1
ATOM 803 C CA . ASP A 1 101 ? 2.506 45.438 29.734 1 49.38 101 ASP A CA 1
ATOM 804 C C . ASP A 1 101 ? 1.277 46.281 30.125 1 49.38 101 ASP A C 1
ATOM 806 O O . ASP A 1 101 ? 1.352 47.5 30.219 1 49.38 101 ASP A O 1
ATOM 810 N N . SER A 1 102 ? 0.108 45.812 30.016 1 50.5 102 SER A N 1
ATOM 811 C CA . SER A 1 102 ? -0.923 46.781 30.391 1 50.5 102 SER A CA 1
ATOM 812 C C . SER A 1 102 ? -0.979 46.969 31.906 1 50.5 102 SER A C 1
ATOM 814 O O . SER A 1 102 ? -1.709 47.844 32.406 1 50.5 102 SER A O 1
ATOM 816 N N . ASN A 1 103 ? -0.8 45.938 32.688 1 44.84 103 ASN A N 1
ATOM 817 C CA . ASN A 1 103 ? -1.244 46.219 34.031 1 44.84 103 ASN A CA 1
ATOM 818 C C . ASN A 1 103 ? -0.192 47.031 34.812 1 44.84 103 ASN A C 1
ATOM 820 O O . ASN A 1 103 ? 0.889 46.5 35.094 1 44.84 103 ASN A O 1
ATOM 824 N N . PRO A 1 104 ? 0.455 48.344 34.375 1 41.09 104 PRO A N 1
ATOM 825 C CA . PRO A 1 104 ? 0.655 48.938 35.688 1 41.09 104 PRO A CA 1
ATOM 826 C C . PRO A 1 104 ? -0.648 49.094 36.469 1 41.09 104 PRO A C 1
ATOM 828 O O . PRO A 1 104 ? -1.726 49.156 35.875 1 41.09 104 PRO A O 1
ATOM 831 N N . MET B 1 1 ? 25.781 5.293 -10.32 1 48.06 1 MET B N 1
ATOM 832 C CA . MET B 1 1 ? 25.516 3.949 -10.828 1 48.06 1 MET B CA 1
ATOM 833 C C . MET B 1 1 ? 24.453 3.254 -9.969 1 48.06 1 MET B C 1
ATOM 835 O O . MET B 1 1 ? 24.609 3.139 -8.75 1 48.06 1 MET B O 1
ATOM 839 N N . THR B 1 2 ? 23.297 3.336 -10.398 1 60.19 2 THR B N 1
ATOM 840 C CA . THR B 1 2 ? 22.234 2.764 -9.562 1 60.19 2 THR B CA 1
ATOM 841 C C . THR B 1 2 ? 22.516 1.29 -9.281 1 60.19 2 THR B C 1
ATOM 843 O O . THR B 1 2 ? 22.531 0.466 -10.195 1 60.19 2 THR B O 1
ATOM 846 N N . ASN B 1 3 ? 23.406 1.039 -8.242 1 78.69 3 ASN B N 1
ATOM 847 C CA . ASN B 1 3 ? 23.891 -0.297 -7.902 1 78.69 3 ASN B CA 1
ATOM 848 C C . ASN B 1 3 ? 22.734 -1.214 -7.488 1 78.69 3 ASN B C 1
ATOM 850 O O . ASN B 1 3 ? 21.906 -0.833 -6.672 1 78.69 3 ASN B O 1
ATOM 854 N N . ILE B 1 4 ? 22.484 -2.141 -8.312 1 84.06 4 ILE B N 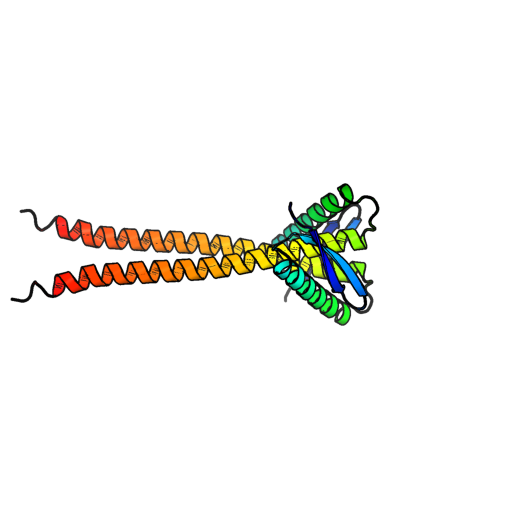1
ATOM 855 C CA . ILE B 1 4 ? 21.469 -3.16 -8.047 1 84.06 4 ILE B CA 1
ATOM 856 C C . ILE B 1 4 ? 22.109 -4.34 -7.316 1 84.06 4 ILE B C 1
ATOM 858 O O . ILE B 1 4 ? 23.188 -4.812 -7.703 1 84.06 4 ILE B O 1
ATOM 862 N N . LYS B 1 5 ? 21.547 -4.625 -6.07 1 86 5 LYS B N 1
ATOM 863 C CA . LYS B 1 5 ? 21.984 -5.801 -5.324 1 86 5 LYS B CA 1
ATOM 864 C C . LYS B 1 5 ? 20.891 -6.871 -5.305 1 86 5 LYS B C 1
ATOM 866 O O . LYS B 1 5 ? 19.719 -6.578 -5.547 1 86 5 LYS B O 1
ATOM 871 N N . LEU B 1 6 ? 21.344 -8.102 -5.043 1 87.88 6 LEU B N 1
ATOM 872 C CA . LEU B 1 6 ? 20.375 -9.195 -4.895 1 87.88 6 LEU B CA 1
ATOM 873 C C . LEU B 1 6 ? 19.922 -9.312 -3.445 1 87.88 6 LEU B C 1
ATOM 875 O O . LEU B 1 6 ? 20.734 -9.227 -2.52 1 87.88 6 LEU B O 1
ATOM 879 N N . CYS B 1 7 ? 18.609 -9.422 -3.33 1 89.5 7 CYS B N 1
ATOM 880 C CA . CYS B 1 7 ? 18.016 -9.609 -2.012 1 89.5 7 CYS B CA 1
ATOM 881 C C . CYS B 1 7 ? 17.297 -10.953 -1.92 1 89.5 7 CYS B C 1
ATOM 883 O O . CYS B 1 7 ? 16.547 -11.32 -2.82 1 89.5 7 CYS B O 1
ATOM 885 N N . LYS B 1 8 ? 17.625 -11.656 -0.804 1 92.44 8 LYS B N 1
ATOM 886 C CA . LYS B 1 8 ? 16.969 -12.938 -0.582 1 92.44 8 LYS B CA 1
ATOM 887 C C . LYS B 1 8 ? 15.703 -12.781 0.254 1 92.44 8 LYS B C 1
ATOM 889 O O . LYS B 1 8 ? 15.742 -12.203 1.345 1 92.44 8 LYS B O 1
ATOM 894 N N . ILE B 1 9 ? 14.57 -13.258 -0.359 1 93.62 9 ILE B N 1
ATOM 895 C CA . ILE B 1 9 ? 13.312 -13.195 0.378 1 93.62 9 ILE B CA 1
ATOM 896 C C . ILE B 1 9 ? 12.711 -14.594 0.502 1 93.62 9 ILE B C 1
ATOM 898 O O . ILE B 1 9 ? 12.961 -15.461 -0.34 1 93.62 9 ILE B O 1
ATOM 902 N N . LYS B 1 10 ? 12.023 -14.766 1.639 1 94 10 LYS B N 1
ATOM 903 C CA . LYS B 1 10 ? 11.359 -16.047 1.876 1 94 10 LYS B CA 1
ATOM 904 C C . LYS B 1 10 ? 9.844 -15.914 1.762 1 94 10 LYS B C 1
ATOM 906 O O . LYS B 1 10 ? 9.234 -15.094 2.457 1 94 10 LYS B O 1
ATOM 911 N N . LEU B 1 11 ? 9.305 -16.641 0.842 1 95.5 11 LEU B N 1
ATOM 912 C CA . LEU B 1 11 ? 7.855 -16.719 0.708 1 95.5 11 LEU B CA 1
ATOM 913 C C . LEU B 1 11 ? 7.367 -18.141 0.918 1 95.5 11 LEU B C 1
ATOM 915 O O . LEU B 1 11 ? 7.68 -19.047 0.128 1 95.5 11 LEU B O 1
ATOM 919 N N . LEU B 1 12 ? 6.516 -18.328 1.952 1 93.62 12 LEU B N 1
ATOM 920 C CA . LEU B 1 12 ? 6.074 -19.656 2.375 1 93.62 12 LEU B CA 1
ATOM 921 C C . LEU B 1 12 ? 7.27 -20.578 2.6 1 93.62 12 LEU B C 1
ATOM 923 O O . LEU B 1 12 ? 8.078 -20.344 3.496 1 93.62 12 LEU B O 1
ATOM 927 N N . ASN B 1 13 ? 7.449 -21.594 1.751 1 91 13 ASN B N 1
ATOM 928 C CA . ASN B 1 13 ? 8.523 -22.547 1.995 1 91 13 ASN B CA 1
ATOM 929 C C . ASN B 1 13 ? 9.625 -22.438 0.943 1 91 13 ASN B C 1
ATOM 931 O O . ASN B 1 13 ? 10.414 -23.375 0.768 1 91 13 ASN B O 1
ATOM 935 N N . LYS B 1 14 ? 9.742 -21.25 0.302 1 94 14 LYS B N 1
ATOM 936 C CA . LYS B 1 14 ? 10.703 -21.078 -0.781 1 94 14 LYS B CA 1
ATOM 937 C C . LYS B 1 14 ? 11.453 -19.75 -0.642 1 94 14 LYS B C 1
ATOM 939 O O . LYS B 1 14 ? 10.867 -18.734 -0.239 1 94 14 LYS B O 1
ATOM 944 N N . ILE B 1 15 ? 12.703 -19.859 -1.04 1 94.56 15 ILE B N 1
ATOM 945 C CA . ILE B 1 15 ? 13.539 -18.656 -1.026 1 94.56 15 ILE B CA 1
ATOM 946 C C . ILE B 1 15 ? 13.711 -18.125 -2.449 1 94.56 15 ILE B C 1
ATOM 948 O O . ILE B 1 15 ? 13.961 -18.906 -3.379 1 94.56 15 ILE B O 1
ATOM 952 N N . TYR B 1 16 ? 13.562 -16.812 -2.58 1 93.06 16 TYR B N 1
ATOM 953 C CA . TYR B 1 16 ? 13.672 -16.141 -3.875 1 93.06 16 TYR B CA 1
ATOM 954 C C . TYR B 1 16 ? 14.727 -15.039 -3.834 1 93.06 16 TYR B C 1
ATOM 956 O O . TYR B 1 16 ? 14.898 -14.375 -2.809 1 93.06 16 TYR B O 1
ATOM 964 N N . GLU B 1 17 ? 15.43 -14.945 -4.906 1 92.62 17 GLU B N 1
ATOM 965 C CA . GLU B 1 17 ? 16.375 -13.844 -5.059 1 92.62 17 GLU B CA 1
ATOM 966 C C . GLU B 1 17 ? 15.836 -12.789 -6.031 1 92.62 17 GLU B C 1
ATOM 968 O O . GLU B 1 17 ? 15.547 -13.102 -7.188 1 92.62 17 GLU B O 1
ATOM 973 N N . ILE B 1 18 ? 15.727 -11.562 -5.512 1 89.19 18 ILE B N 1
ATOM 974 C CA . ILE B 1 18 ? 15.195 -10.492 -6.355 1 89.19 18 ILE B CA 1
ATOM 975 C C . ILE B 1 18 ? 16.188 -9.336 -6.398 1 89.19 18 ILE B C 1
ATOM 977 O O . ILE B 1 18 ? 17.078 -9.234 -5.539 1 89.19 18 ILE B O 1
ATOM 981 N N . LYS B 1 19 ? 16.094 -8.531 -7.465 1 88.12 19 LYS B N 1
ATOM 982 C CA . LYS B 1 19 ? 16.953 -7.352 -7.586 1 88.12 19 LYS B CA 1
ATOM 983 C C . LYS B 1 19 ? 16.469 -6.227 -6.676 1 88.12 19 LYS B C 1
ATOM 985 O O . LYS B 1 19 ? 15.273 -5.918 -6.645 1 88.12 19 LYS B O 1
ATOM 990 N N . CYS B 1 20 ? 17.375 -5.648 -5.895 1 89.75 20 CYS B N 1
ATOM 991 C CA . CYS B 1 20 ? 17.047 -4.566 -4.973 1 89.75 20 CYS B CA 1
ATOM 992 C C . CYS B 1 20 ? 17.859 -3.318 -5.285 1 89.75 20 CYS B C 1
ATOM 994 O O . CYS B 1 20 ? 19.078 -3.305 -5.102 1 89.75 20 CYS B O 1
ATOM 996 N N . PRO B 1 21 ? 17.172 -2.273 -5.852 1 87.69 21 PRO B N 1
ATOM 997 C CA . PRO B 1 21 ? 17.891 -1.017 -6.043 1 87.69 21 PRO B CA 1
ATOM 998 C C . PRO B 1 21 ? 18.516 -0.495 -4.754 1 87.69 21 PRO B C 1
ATOM 1000 O O . PRO B 1 21 ? 17.984 -0.727 -3.664 1 87.69 21 PRO B O 1
ATOM 1003 N N . ASP B 1 22 ? 19.484 0.306 -4.992 1 88.12 22 ASP B N 1
ATOM 1004 C CA . ASP B 1 22 ? 20.188 0.872 -3.85 1 88.12 22 ASP B CA 1
ATOM 1005 C C . ASP B 1 22 ? 19.312 1.84 -3.072 1 88.12 22 ASP B C 1
ATOM 1007 O O . ASP B 1 22 ? 18.625 2.684 -3.664 1 88.12 22 ASP B O 1
ATOM 1011 N N . GLY B 1 23 ? 19.188 1.624 -1.744 1 88.12 23 GLY B N 1
ATOM 1012 C CA . GLY B 1 23 ? 18.438 2.533 -0.884 1 88.12 23 GLY B CA 1
ATOM 1013 C C . GLY B 1 23 ? 17.016 2.074 -0.615 1 88.12 23 GLY B C 1
ATOM 1014 O O . GLY B 1 23 ? 16.344 2.629 0.25 1 88.12 23 GLY B O 1
ATOM 1015 N N . GLU B 1 24 ? 16.625 1.073 -1.381 1 87.62 24 GLU B N 1
ATOM 1016 C CA . GLU B 1 24 ? 15.242 0.624 -1.211 1 87.62 24 GLU B CA 1
ATOM 1017 C C . GLU B 1 24 ? 15.188 -0.775 -0.605 1 87.62 24 GLU B C 1
ATOM 1019 O O . GLU B 1 24 ? 14.117 -1.38 -0.521 1 87.62 24 GLU B O 1
ATOM 1024 N N . GLU B 1 25 ? 16.281 -1.207 -0.156 1 89.69 25 GLU B N 1
ATOM 1025 C CA . GLU B 1 25 ? 16.406 -2.578 0.33 1 89.69 25 GLU B CA 1
ATOM 1026 C C . GLU B 1 25 ? 15.484 -2.82 1.527 1 89.69 25 GLU B C 1
ATOM 1028 O O . GLU B 1 25 ? 14.781 -3.83 1.582 1 89.69 25 GLU B O 1
ATOM 1033 N N . VAL B 1 26 ? 15.492 -1.894 2.439 1 92 26 VAL B N 1
ATOM 1034 C CA . VAL B 1 26 ? 14.734 -2.057 3.674 1 92 26 VAL B CA 1
ATOM 1035 C C . VAL B 1 26 ? 13.242 -2.115 3.359 1 92 26 VAL B C 1
ATOM 1037 O O . VAL B 1 26 ? 12.539 -3.016 3.824 1 92 26 VAL B O 1
ATOM 1040 N N . SER B 1 27 ? 12.781 -1.179 2.512 1 93.62 27 SER B N 1
ATOM 1041 C CA . SER B 1 27 ? 11.367 -1.132 2.16 1 93.62 27 SER B CA 1
ATOM 1042 C C . SER B 1 27 ? 10.945 -2.383 1.398 1 93.62 27 SER B C 1
ATOM 1044 O O . SER B 1 27 ? 9.836 -2.889 1.59 1 93.62 27 SER B O 1
ATOM 1046 N N . LEU B 1 28 ? 11.867 -2.883 0.594 1 93.25 28 LEU B N 1
ATOM 1047 C CA . LEU B 1 28 ? 11.562 -4.074 -0.19 1 93.25 28 LEU B CA 1
ATOM 1048 C C . LEU B 1 28 ? 11.516 -5.312 0.7 1 93.25 28 LEU B C 1
ATOM 1050 O O . LEU B 1 28 ? 10.672 -6.188 0.505 1 93.25 28 LEU B O 1
ATOM 1054 N N . ILE B 1 29 ? 12.383 -5.41 1.623 1 93.75 29 ILE B N 1
ATOM 1055 C CA . ILE B 1 29 ? 12.414 -6.527 2.559 1 93.75 29 ILE B CA 1
ATOM 1056 C C . ILE B 1 29 ? 11.141 -6.516 3.412 1 93.75 29 ILE B C 1
ATOM 1058 O O . ILE B 1 29 ? 10.516 -7.559 3.617 1 93.75 29 ILE B O 1
ATOM 1062 N N . LEU B 1 30 ? 10.758 -5.379 3.867 1 96.31 30 LEU B N 1
ATOM 1063 C CA . LEU B 1 30 ? 9.523 -5.238 4.641 1 96.31 30 LEU B CA 1
ATOM 1064 C C . LEU B 1 30 ? 8.312 -5.625 3.807 1 96.31 30 LEU B C 1
ATOM 1066 O O . LEU B 1 30 ? 7.383 -6.262 4.309 1 96.31 30 LEU B O 1
ATOM 1070 N N . ALA B 1 31 ? 8.352 -5.176 2.582 1 97.25 31 ALA B N 1
ATOM 1071 C CA . ALA B 1 31 ? 7.285 -5.547 1.654 1 97.25 31 ALA B CA 1
ATOM 1072 C C . ALA B 1 31 ? 7.188 -7.062 1.509 1 97.25 31 ALA B C 1
ATOM 1074 O O . ALA B 1 31 ? 6.094 -7.629 1.534 1 97.25 31 ALA B O 1
ATOM 1075 N N . ALA B 1 32 ? 8.352 -7.707 1.391 1 97.38 32 ALA B N 1
ATOM 1076 C CA . ALA B 1 32 ? 8.398 -9.164 1.248 1 97.38 32 ALA B CA 1
ATOM 1077 C C . ALA B 1 32 ? 7.867 -9.852 2.504 1 97.38 32 ALA B C 1
ATOM 1079 O O . ALA B 1 32 ? 7.148 -10.844 2.414 1 97.38 32 ALA B O 1
ATOM 1080 N N . GLU B 1 33 ? 8.227 -9.375 3.605 1 97.06 33 GLU B N 1
ATOM 1081 C CA . GLU B 1 33 ? 7.762 -9.93 4.871 1 97.06 33 GLU B CA 1
ATOM 1082 C C . GLU B 1 33 ? 6.246 -9.82 5 1 97.06 33 GLU B C 1
ATOM 1084 O O . GLU B 1 33 ? 5.582 -10.766 5.422 1 97.06 33 GLU B O 1
ATOM 1089 N N . LYS B 1 34 ? 5.727 -8.672 4.664 1 98.06 34 LYS B N 1
ATOM 1090 C CA . LYS B 1 34 ? 4.277 -8.477 4.699 1 98.06 34 LYS B CA 1
ATOM 1091 C C . LYS B 1 34 ? 3.57 -9.438 3.746 1 98.06 34 LYS B C 1
ATOM 1093 O O . LYS B 1 34 ? 2.553 -10.031 4.102 1 98.06 34 LYS B O 1
ATOM 1098 N N . LEU B 1 35 ? 4.141 -9.484 2.586 1 98.31 35 LEU B N 1
ATOM 1099 C CA . LEU B 1 35 ? 3.576 -10.406 1.604 1 98.31 35 LEU B CA 1
ATOM 1100 C C . LEU B 1 35 ? 3.582 -11.836 2.135 1 98.31 35 LEU B C 1
ATOM 1102 O O . LEU B 1 35 ? 2.57 -12.539 2.053 1 98.31 35 LEU B O 1
ATOM 1106 N N . ASN B 1 36 ? 4.676 -12.266 2.688 1 98.12 36 ASN B N 1
ATOM 1107 C CA . ASN B 1 36 ? 4.789 -13.609 3.244 1 98.12 36 ASN B CA 1
ATOM 1108 C C . ASN B 1 36 ? 3.762 -13.852 4.344 1 98.12 36 ASN B C 1
ATOM 1110 O O . ASN B 1 36 ? 3.152 -14.922 4.406 1 98.12 36 ASN B O 1
ATOM 1114 N N . GLU B 1 37 ? 3.652 -12.898 5.176 1 98.06 37 GLU B N 1
ATOM 1115 C CA . GLU B 1 37 ? 2.672 -12.984 6.254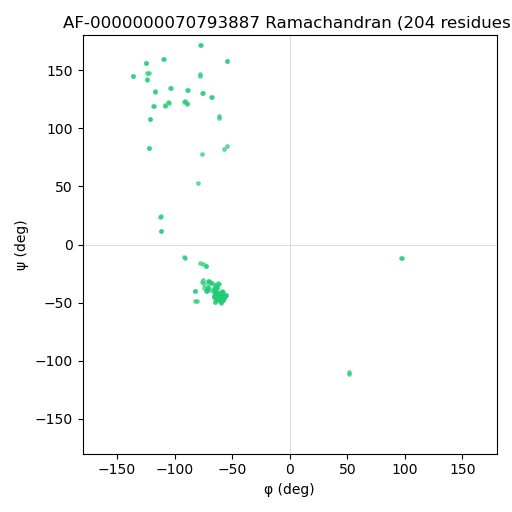 1 98.06 37 GLU B CA 1
ATOM 1116 C C . GLU B 1 37 ? 1.262 -13.188 5.703 1 98.06 37 GLU B C 1
ATOM 1118 O O . GLU B 1 37 ? 0.521 -14.047 6.176 1 98.06 37 GLU B O 1
ATOM 1123 N N . LYS B 1 38 ? 0.917 -12.406 4.699 1 97.94 38 LYS B N 1
ATOM 1124 C CA . LYS B 1 38 ? -0.403 -12.516 4.086 1 97.94 38 LYS B CA 1
ATOM 1125 C C . LYS B 1 38 ? -0.586 -13.867 3.404 1 97.94 38 LYS B C 1
ATOM 1127 O O . LYS B 1 38 ? -1.647 -14.484 3.516 1 97.94 38 LYS B O 1
ATOM 1132 N N . MET B 1 39 ? 0.426 -14.312 2.762 1 97.94 39 MET B N 1
ATOM 1133 C CA . MET B 1 39 ? 0.358 -15.602 2.086 1 97.94 39 MET B CA 1
ATOM 1134 C C . MET B 1 39 ? 0.186 -16.734 3.096 1 97.94 39 MET B C 1
ATOM 1136 O O . MET B 1 39 ? -0.613 -17.656 2.879 1 97.94 39 MET B O 1
ATOM 1140 N N . GLN B 1 40 ? 0.939 -16.672 4.137 1 97.44 40 GLN B N 1
ATOM 1141 C CA . GLN B 1 40 ? 0.828 -17.688 5.184 1 97.44 40 GLN B CA 1
ATOM 1142 C C . GLN B 1 40 ? -0.576 -17.703 5.781 1 97.44 40 GLN B C 1
ATOM 1144 O O . GLN B 1 40 ? -1.153 -18.781 5.98 1 97.44 40 GLN B O 1
ATOM 1149 N N . ASN B 1 41 ? -1.097 -16.562 6.082 1 97.44 41 ASN B N 1
ATOM 1150 C CA . ASN B 1 41 ? -2.455 -16.453 6.602 1 97.44 41 ASN B CA 1
ATOM 1151 C C . ASN B 1 41 ? -3.473 -17.062 5.641 1 97.44 41 ASN B C 1
ATOM 1153 O O . ASN B 1 41 ? -4.367 -17.797 6.062 1 97.44 41 ASN B O 1
ATOM 1157 N N . ASN B 1 42 ? -3.336 -16.688 4.363 1 96.19 42 ASN B N 1
ATOM 1158 C CA . ASN B 1 42 ? -4.223 -17.234 3.344 1 96.19 42 ASN B CA 1
ATOM 1159 C C . ASN B 1 42 ? -4.102 -18.75 3.248 1 96.19 42 ASN B C 1
ATOM 1161 O O . ASN B 1 42 ? -5.105 -19.453 3.107 1 96.19 42 ASN B O 1
ATOM 1165 N N . LYS B 1 43 ? -2.857 -19.203 3.277 1 95.5 43 LYS B N 1
ATOM 1166 C CA . LYS B 1 43 ? -2.613 -20.641 3.215 1 95.5 43 LYS B CA 1
ATOM 1167 C C . LYS B 1 43 ? -3.301 -21.359 4.367 1 95.5 43 LYS B C 1
ATOM 1169 O O . LYS B 1 43 ? -3.838 -22.453 4.188 1 95.5 43 LYS B O 1
ATOM 1174 N N . ASN B 1 44 ? -3.266 -20.797 5.516 1 96.38 44 ASN B N 1
ATOM 1175 C CA . ASN B 1 44 ? -3.898 -21.375 6.699 1 96.38 44 ASN B CA 1
ATOM 1176 C C . ASN B 1 44 ? -5.422 -21.359 6.578 1 96.38 44 ASN B C 1
ATOM 1178 O O . ASN B 1 44 ? -6.086 -22.281 7.066 1 96.38 44 ASN B O 1
ATOM 1182 N N . LYS B 1 45 ? -5.918 -20.375 5.93 1 94.56 45 LYS B N 1
ATOM 1183 C CA . LYS B 1 45 ? -7.363 -20.219 5.781 1 94.56 45 LYS B CA 1
ATOM 1184 C C . LYS B 1 45 ? -7.887 -21.078 4.629 1 94.56 45 LYS B C 1
ATOM 1186 O O . LYS B 1 45 ? -8.977 -21.641 4.715 1 94.56 45 LYS B O 1
ATOM 1191 N N . PHE B 1 46 ? -7.078 -21.078 3.596 1 93.38 46 PHE B N 1
ATOM 1192 C CA . PHE B 1 46 ? -7.48 -21.781 2.385 1 93.38 46 PHE B CA 1
ATOM 1193 C C . PHE B 1 46 ? -6.445 -22.844 2.004 1 93.38 46 PHE B C 1
ATOM 1195 O O . PHE B 1 46 ? -5.742 -22.688 1.002 1 93.38 46 PHE B O 1
ATOM 1202 N N . LYS B 1 47 ? -6.551 -23.969 2.605 1 91.62 47 LYS B N 1
ATOM 1203 C CA . LYS B 1 47 ? -5.531 -25.016 2.504 1 91.62 47 LYS B CA 1
ATOM 1204 C C . LYS B 1 47 ? -5.562 -25.672 1.132 1 91.62 47 LYS B C 1
ATOM 1206 O O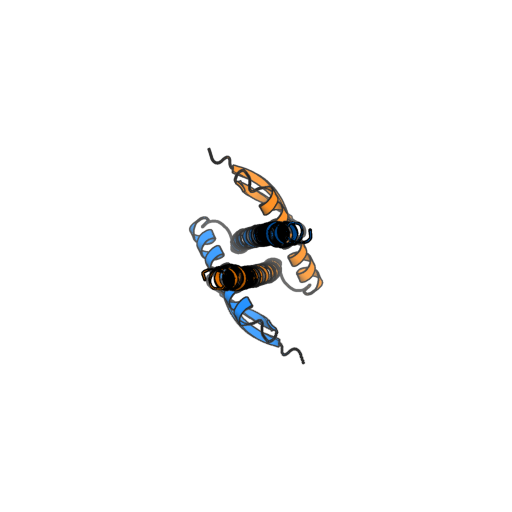 . LYS B 1 47 ? -4.566 -26.25 0.694 1 91.62 47 LYS B O 1
ATOM 1211 N N . HIS B 1 48 ? -6.617 -25.5 0.47 1 94.5 48 HIS B N 1
ATOM 1212 C CA . HIS B 1 48 ? -6.797 -26.203 -0.795 1 94.5 48 HIS B CA 1
ATOM 1213 C C . HIS B 1 48 ? -6.281 -25.375 -1.966 1 94.5 48 HIS B C 1
ATOM 1215 O O . HIS B 1 48 ? -6.125 -25.875 -3.076 1 94.5 48 HIS B O 1
ATOM 1221 N N . LEU B 1 49 ? -5.992 -24.156 -1.744 1 93.56 49 LEU B N 1
ATOM 1222 C CA . LEU B 1 49 ? -5.555 -23.281 -2.83 1 93.56 49 LEU B CA 1
ATOM 1223 C C . LEU B 1 49 ? -4.094 -23.547 -3.184 1 93.56 49 LEU B C 1
ATOM 1225 O O . LEU B 1 49 ? -3.283 -23.844 -2.305 1 93.56 49 LEU B O 1
ATOM 1229 N N . ASP B 1 50 ? -3.814 -23.391 -4.465 1 94.12 50 ASP B N 1
ATOM 1230 C CA . ASP B 1 50 ? -2.42 -23.484 -4.887 1 94.12 50 ASP B CA 1
ATOM 1231 C C . ASP B 1 50 ? -1.657 -22.203 -4.562 1 94.12 50 ASP B C 1
ATOM 1233 O O . ASP B 1 50 ? -2.252 -21.219 -4.137 1 94.12 50 ASP B O 1
ATOM 1237 N N . ASN B 1 51 ? -0.343 -22.219 -4.73 1 93.5 51 ASN B N 1
ATOM 1238 C CA . ASN B 1 51 ? 0.521 -21.094 -4.359 1 93.5 51 ASN B CA 1
ATOM 1239 C C . ASN B 1 51 ? 0.173 -19.828 -5.145 1 93.5 51 ASN B C 1
ATOM 1241 O O . ASN B 1 51 ? 0.293 -18.719 -4.625 1 93.5 51 ASN B O 1
ATOM 1245 N N . PHE B 1 52 ? -0.245 -20.031 -6.391 1 94.81 52 PHE B N 1
ATOM 1246 C CA . PHE B 1 52 ? -0.606 -18.875 -7.203 1 94.81 52 PHE B CA 1
ATOM 1247 C C . PHE B 1 52 ? -1.817 -18.156 -6.617 1 94.81 52 PHE B C 1
ATOM 1249 O O . PHE B 1 52 ? -1.802 -16.938 -6.449 1 94.81 52 PHE B O 1
ATOM 1256 N N . HIS B 1 53 ? -2.816 -18.922 -6.328 1 94.75 53 HIS B N 1
ATOM 1257 C CA . HIS B 1 53 ? -4.027 -18.312 -5.785 1 94.75 53 HIS B CA 1
ATOM 1258 C C . HIS B 1 53 ? -3.768 -17.703 -4.41 1 94.75 53 HIS B C 1
ATOM 1260 O O . HIS B 1 53 ? -4.332 -16.656 -4.078 1 94.75 53 HIS B O 1
ATOM 1266 N N . ILE B 1 54 ? -2.963 -18.344 -3.639 1 97 54 ILE B N 1
ATOM 1267 C CA . ILE B 1 54 ? -2.584 -17.812 -2.336 1 97 54 ILE B CA 1
ATOM 1268 C C . ILE B 1 54 ? -1.89 -16.453 -2.512 1 97 54 ILE B C 1
ATOM 1270 O O . ILE B 1 54 ? -2.223 -15.492 -1.827 1 97 54 ILE B O 1
ATOM 1274 N N . LEU B 1 55 ? -0.914 -16.422 -3.396 1 97.62 55 LEU B N 1
ATOM 1275 C CA . LEU B 1 55 ? -0.171 -15.211 -3.717 1 97.62 55 LEU B CA 1
ATOM 1276 C C . LEU B 1 55 ? -1.105 -14.125 -4.238 1 97.62 55 LEU B C 1
ATOM 1278 O O . LEU B 1 55 ? -0.997 -12.961 -3.838 1 97.62 55 LEU B O 1
ATOM 1282 N N . LEU B 1 56 ? -2.018 -14.523 -5.082 1 96.81 56 LEU B N 1
ATOM 1283 C CA . LEU B 1 56 ? -2.967 -13.594 -5.684 1 96.81 56 LEU B CA 1
ATOM 1284 C C . LEU B 1 56 ? -3.82 -12.922 -4.613 1 96.81 56 LEU B C 1
ATOM 1286 O O . LEU B 1 56 ? -3.977 -11.695 -4.617 1 96.81 56 LEU B O 1
ATOM 1290 N N . LEU B 1 57 ? -4.344 -13.672 -3.713 1 96.5 57 LEU B N 1
ATOM 1291 C CA . LEU B 1 57 ? -5.195 -13.141 -2.654 1 96.5 57 LEU B CA 1
ATOM 1292 C C . LEU B 1 57 ? -4.41 -12.203 -1.743 1 96.5 57 LEU B C 1
ATOM 1294 O O . LEU B 1 57 ? -4.926 -11.164 -1.319 1 96.5 57 LEU B O 1
ATOM 1298 N N . ALA B 1 58 ? -3.172 -12.57 -1.47 1 98.19 58 ALA B N 1
ATOM 1299 C CA . ALA B 1 58 ? -2.301 -11.727 -0.658 1 98.19 58 ALA B CA 1
ATOM 1300 C C . ALA B 1 58 ? -2.008 -10.406 -1.361 1 98.19 58 ALA B C 1
ATOM 1302 O O . ALA B 1 58 ? -2.039 -9.344 -0.736 1 98.19 58 ALA B O 1
ATOM 1303 N N . ALA B 1 59 ? -1.699 -10.477 -2.611 1 98.56 59 ALA B N 1
ATOM 1304 C CA . ALA B 1 59 ? -1.41 -9.289 -3.418 1 98.56 59 ALA B CA 1
ATOM 1305 C C . ALA B 1 59 ? -2.605 -8.344 -3.451 1 98.56 59 ALA B C 1
ATOM 1307 O O . ALA B 1 59 ? -2.447 -7.129 -3.307 1 98.56 59 ALA B O 1
ATOM 1308 N N . LEU B 1 60 ? -3.752 -8.914 -3.643 1 96.94 60 LEU B N 1
ATOM 1309 C CA . LEU B 1 60 ? -4.977 -8.117 -3.666 1 96.94 60 LEU B CA 1
ATOM 1310 C C . LEU B 1 60 ? -5.203 -7.434 -2.322 1 96.94 60 LEU B C 1
ATOM 1312 O O . LEU B 1 60 ? -5.598 -6.266 -2.275 1 96.94 60 LEU B O 1
ATOM 1316 N N . ASP B 1 61 ? -4.953 -8.172 -1.295 1 96.69 61 ASP B N 1
ATOM 1317 C CA . ASP B 1 61 ? -5.09 -7.621 0.049 1 96.69 61 ASP B CA 1
ATOM 1318 C C . ASP B 1 61 ? -4.141 -6.438 0.257 1 96.69 61 ASP B C 1
ATOM 1320 O O . ASP B 1 61 ? -4.555 -5.387 0.749 1 96.69 61 ASP B O 1
ATOM 1324 N N . ILE B 1 62 ? -2.949 -6.621 -0.126 1 98.31 62 ILE B N 1
ATOM 1325 C CA . ILE B 1 62 ? -1.951 -5.566 -0.004 1 98.31 62 ILE B CA 1
ATOM 1326 C C . ILE B 1 62 ? -2.342 -4.383 -0.885 1 98.31 62 ILE B C 1
ATOM 1328 O O . ILE B 1 62 ? -2.232 -3.227 -0.467 1 98.31 62 ILE B O 1
ATOM 1332 N N . GLY B 1 63 ? -2.748 -4.691 -2.098 1 98.25 63 GLY B N 1
ATOM 1333 C CA . GLY B 1 63 ? -3.248 -3.635 -2.965 1 98.25 63 GLY B CA 1
ATOM 1334 C C . GLY B 1 63 ? -4.391 -2.848 -2.352 1 98.25 63 GLY B C 1
ATOM 1335 O O . GLY B 1 63 ? -4.438 -1.622 -2.467 1 98.25 63 GLY B O 1
ATOM 1336 N N . HIS B 1 64 ? -5.297 -3.527 -1.752 1 96.88 64 HIS B N 1
ATOM 1337 C CA . HIS B 1 64 ? -6.406 -2.879 -1.065 1 96.88 64 HIS B CA 1
ATOM 1338 C C . HIS B 1 64 ? -5.906 -1.94 0.027 1 96.88 64 HIS B C 1
ATOM 1340 O O . HIS B 1 64 ? -6.359 -0.798 0.126 1 96.88 64 HIS B O 1
ATOM 1346 N N . GLU B 1 65 ? -4.992 -2.4 0.846 1 97.38 65 GLU B N 1
ATOM 1347 C CA . GLU B 1 65 ? -4.414 -1.583 1.909 1 97.38 65 GLU B CA 1
ATOM 1348 C C . GLU B 1 65 ? -3.748 -0.332 1.344 1 97.38 65 GLU B C 1
ATOM 1350 O O . GLU B 1 65 ? -3.834 0.745 1.937 1 97.38 65 GLU B O 1
ATOM 1355 N N . LEU B 1 66 ? -3.084 -0.531 0.257 1 98.31 66 LEU B N 1
ATOM 1356 C CA . LEU B 1 66 ? -2.438 0.608 -0.386 1 98.31 66 LEU B CA 1
ATOM 1357 C C . LEU B 1 66 ? -3.467 1.658 -0.792 1 98.31 66 LEU B C 1
ATOM 1359 O O . LEU B 1 66 ? -3.277 2.85 -0.537 1 98.31 66 LEU B O 1
ATOM 1363 N N . ILE B 1 67 ? -4.543 1.191 -1.453 1 97.62 67 ILE B N 1
ATOM 1364 C CA . ILE B 1 67 ? -5.59 2.098 -1.911 1 97.62 67 ILE B CA 1
ATOM 1365 C C . ILE B 1 67 ? -6.195 2.834 -0.718 1 97.62 67 ILE B C 1
ATOM 1367 O O . ILE B 1 67 ? -6.395 4.051 -0.765 1 97.62 67 ILE B O 1
ATOM 1371 N N . VAL B 1 68 ? -6.457 2.127 0.309 1 96.19 68 VAL B N 1
ATOM 1372 C CA . VAL B 1 68 ? -7.02 2.713 1.52 1 96.19 68 VAL B CA 1
ATOM 1373 C C . VAL B 1 68 ? -6.043 3.73 2.105 1 96.19 68 VAL B C 1
ATOM 1375 O O . VAL B 1 68 ? -6.445 4.828 2.506 1 96.19 68 VAL B O 1
ATOM 1378 N N . CYS B 1 69 ? -4.758 3.363 2.172 1 97.5 69 CYS B N 1
ATOM 1379 C CA . CYS B 1 69 ? -3.723 4.25 2.697 1 97.5 69 CYS B CA 1
ATOM 1380 C C . CYS B 1 69 ? -3.668 5.551 1.908 1 97.5 69 CYS B C 1
ATOM 1382 O O . CYS B 1 69 ? -3.611 6.633 2.492 1 97.5 69 CYS B O 1
ATOM 1384 N N . LYS B 1 70 ? -3.693 5.438 0.619 1 96.94 70 LYS B N 1
ATOM 1385 C CA . LYS B 1 70 ? -3.641 6.617 -0.239 1 96.94 70 LYS B CA 1
ATOM 1386 C C . LYS B 1 70 ? -4.855 7.516 -0.015 1 96.94 70 LYS B C 1
ATOM 1388 O O . LYS B 1 70 ? -4.727 8.742 0.026 1 96.94 70 LYS B O 1
ATOM 1393 N N . ASN B 1 71 ? -5.984 6.895 0.099 1 95.94 71 ASN B N 1
ATOM 1394 C CA . ASN B 1 71 ? -7.203 7.652 0.36 1 95.94 71 ASN B CA 1
ATOM 1395 C C . ASN B 1 71 ? -7.137 8.383 1.7 1 95.94 71 ASN B C 1
ATOM 1397 O O . ASN B 1 71 ? -7.531 9.539 1.802 1 95.94 71 ASN B O 1
ATOM 1401 N N . GLU B 1 72 ? -6.664 7.688 2.674 1 95.44 72 GLU B N 1
ATOM 1402 C CA . GLU B 1 72 ? -6.508 8.289 3.996 1 95.44 72 GLU B CA 1
ATOM 1403 C C . GLU B 1 72 ? -5.52 9.445 3.963 1 95.44 72 GLU B C 1
ATOM 1405 O O . GLU B 1 72 ? -5.715 10.461 4.637 1 95.44 72 GLU B O 1
ATOM 1410 N N . GLN B 1 73 ? -4.457 9.219 3.307 1 95 73 GLN B N 1
ATOM 1411 C CA . GLN B 1 73 ? -3.457 10.273 3.164 1 95 73 GLN B CA 1
ATOM 1412 C C . GLN B 1 73 ? -4.066 11.531 2.551 1 95 73 GLN B C 1
ATOM 1414 O O . GLN B 1 73 ? -3.799 12.648 3.006 1 95 73 GLN B O 1
ATOM 1419 N N . GLU B 1 74 ? -4.867 11.336 1.526 1 94.88 74 GLU B N 1
ATOM 1420 C CA . GLU B 1 74 ? -5.523 12.461 0.864 1 94.88 74 GLU B CA 1
ATOM 1421 C C . GLU B 1 74 ? -6.512 13.148 1.8 1 94.88 74 GLU B C 1
ATOM 1423 O O . GLU B 1 74 ? -6.578 14.383 1.84 1 94.88 74 GLU B O 1
ATOM 1428 N N . GLN B 1 75 ? -7.211 12.445 2.537 1 94.69 75 GLN B N 1
ATOM 1429 C CA . GLN B 1 75 ? -8.164 13 3.492 1 94.69 75 GLN B CA 1
ATOM 1430 C C . GLN B 1 75 ? -7.457 13.805 4.578 1 94.69 75 GLN B C 1
ATOM 1432 O O . GLN B 1 75 ? -7.926 14.867 4.973 1 94.69 75 GLN B O 1
ATOM 1437 N N . GLN B 1 76 ? -6.418 13.234 5.062 1 92.44 76 GLN B N 1
ATOM 1438 C CA . GLN B 1 76 ? -5.637 13.938 6.074 1 92.44 76 GLN B CA 1
ATOM 1439 C C . GLN B 1 76 ? -5.102 15.266 5.539 1 92.44 76 GLN B C 1
ATOM 1441 O O . GLN B 1 76 ? -5.102 16.266 6.25 1 92.44 76 GLN B O 1
ATOM 1446 N N . ARG B 1 77 ? -4.645 15.188 4.363 1 91.81 77 ARG B N 1
ATOM 1447 C CA . ARG B 1 77 ? -4.145 16.406 3.74 1 91.81 77 ARG B CA 1
ATOM 1448 C C . ARG B 1 77 ? -5.234 17.469 3.674 1 91.81 77 ARG B C 1
ATOM 1450 O O . ARG B 1 77 ? -4.988 18.641 3.98 1 91.81 77 ARG B O 1
ATOM 1457 N N . LEU B 1 78 ? -6.383 17.109 3.309 1 93.25 78 LEU B N 1
ATOM 1458 C CA . LEU B 1 78 ? -7.512 18.016 3.215 1 93.25 78 LEU B CA 1
ATOM 1459 C C . LEU B 1 78 ? -7.883 18.578 4.59 1 93.25 78 LEU B C 1
ATOM 1461 O O . LEU B 1 78 ? -8.156 19.766 4.734 1 93.25 78 LEU B O 1
ATOM 1465 N N . GLN B 1 79 ? -7.852 17.719 5.543 1 91.62 79 GLN B N 1
ATOM 1466 C CA . GLN B 1 79 ? -8.188 18.125 6.902 1 91.62 79 GLN B CA 1
ATOM 1467 C C . GLN B 1 79 ? -7.18 19.141 7.445 1 91.62 79 GLN B C 1
ATOM 1469 O O . GLN B 1 79 ? -7.555 20.125 8.086 1 91.62 79 GLN B O 1
ATOM 1474 N N . VAL B 1 80 ? -5.977 18.906 7.246 1 89.75 80 VAL B N 1
ATOM 1475 C CA . VAL B 1 80 ? -4.918 19.797 7.727 1 89.75 80 VAL B CA 1
ATOM 1476 C C . VAL B 1 80 ? -5.012 21.141 7.023 1 89.75 80 VAL B C 1
ATOM 1478 O O . VAL B 1 80 ? -4.863 22.188 7.656 1 89.75 80 VAL B O 1
ATOM 1481 N N . THR B 1 81 ? -5.277 21.078 5.809 1 89.44 81 THR B N 1
ATOM 1482 C CA . THR B 1 81 ? -5.422 22.312 5.043 1 89.44 81 THR B CA 1
ATOM 1483 C C . THR B 1 81 ? -6.586 23.156 5.582 1 89.44 81 THR B C 1
ATOM 1485 O O . THR B 1 81 ? -6.461 24.359 5.742 1 89.44 81 THR B O 1
ATOM 1488 N N . GLN B 1 82 ? -7.605 22.453 5.855 1 90.38 82 GLN B N 1
ATOM 1489 C CA . GLN B 1 82 ? -8.773 23.141 6.402 1 90.38 82 GLN B CA 1
ATOM 1490 C C . GLN B 1 82 ? -8.477 23.719 7.781 1 90.38 82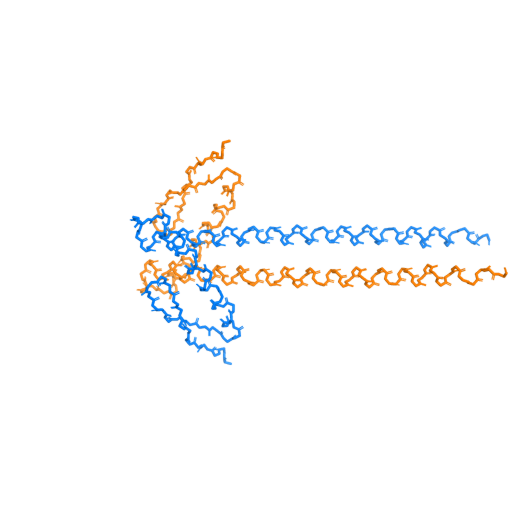 GLN B C 1
ATOM 1492 O O . GLN B 1 82 ? -8.914 24.828 8.109 1 90.38 82 GLN B O 1
ATOM 1497 N N . PHE B 1 83 ? -7.828 22.891 8.586 1 85.06 83 PHE B N 1
ATOM 1498 C CA . PHE B 1 83 ? -7.465 23.312 9.93 1 85.06 83 PHE B CA 1
ATOM 1499 C C . PHE B 1 83 ? -6.566 24.547 9.875 1 85.06 83 PHE B C 1
ATOM 1501 O O . PHE B 1 83 ? -6.793 25.516 10.594 1 85.06 83 PHE B O 1
ATOM 1508 N N . ILE B 1 84 ? -5.66 24.562 9.047 1 83.88 84 ILE B N 1
ATOM 1509 C CA . ILE B 1 84 ? -4.727 25.672 8.891 1 83.88 84 ILE B CA 1
ATOM 1510 C C . ILE B 1 84 ? -5.477 26.922 8.422 1 83.88 84 ILE B C 1
ATOM 1512 O O . ILE B 1 84 ? -5.246 28.016 8.93 1 83.88 84 ILE B O 1
ATOM 1516 N N . SER B 1 85 ? -6.367 26.719 7.488 1 87.5 85 SER B N 1
ATOM 1517 C CA . SER B 1 85 ? -7.16 27.828 6.984 1 87.5 85 SER B CA 1
ATOM 1518 C C . SER B 1 85 ? -8.023 28.438 8.086 1 87.5 85 SER B C 1
ATOM 1520 O O . SER B 1 85 ? -8.125 29.672 8.188 1 87.5 85 SER B O 1
ATOM 1522 N N . SER B 1 86 ? -8.594 27.625 8.867 1 86.44 86 SER B N 1
ATOM 1523 C CA . SER B 1 86 ? -9.438 28.078 9.969 1 86.44 86 SER B CA 1
ATOM 1524 C C . SER B 1 86 ? -8.617 28.844 11 1 86.44 86 SER B C 1
ATOM 1526 O O . SER B 1 86 ? -9.055 29.891 11.5 1 86.44 86 SER B O 1
ATOM 1528 N N . LEU B 1 87 ? -7.465 28.312 11.336 1 80.75 87 LEU B N 1
ATOM 1529 C CA . LEU B 1 87 ? -6.578 28.969 12.297 1 80.75 87 LEU B CA 1
ATOM 1530 C C . LEU B 1 87 ? -6.121 30.328 11.789 1 80.75 87 LEU B C 1
ATOM 1532 O O . LEU B 1 87 ? -6.094 31.297 12.547 1 80.75 87 LEU B O 1
ATOM 1536 N N . GLU B 1 88 ? -5.773 30.328 10.539 1 79.5 88 GLU B N 1
ATOM 1537 C CA . GLU B 1 88 ? -5.383 31.578 9.906 1 79.5 88 GLU B CA 1
ATOM 1538 C C . GLU B 1 88 ? -6.508 32.594 9.977 1 79.5 88 GLU B C 1
ATOM 1540 O O . GLU B 1 88 ? -6.266 33.781 10.227 1 79.5 88 GLU B O 1
ATOM 1545 N N . ASN B 1 89 ? -7.723 32.219 9.711 1 84.88 89 ASN B N 1
ATOM 1546 C CA . ASN B 1 89 ? -8.875 33.094 9.75 1 84.88 89 ASN B CA 1
ATOM 1547 C C . ASN B 1 89 ? -9.117 33.656 11.156 1 84.88 89 ASN B C 1
ATOM 1549 O O . ASN B 1 89 ? -9.398 34.844 11.328 1 84.88 89 ASN B O 1
ATOM 1553 N N . LYS B 1 90 ? -9.008 32.875 12.109 1 80.31 90 LYS B N 1
ATOM 1554 C CA . LYS B 1 90 ? -9.203 33.281 13.5 1 80.31 90 LYS B CA 1
ATOM 1555 C C . LYS B 1 90 ? -8.133 34.281 13.93 1 80.31 90 LYS B C 1
ATOM 1557 O O . LYS B 1 90 ? -8.438 35.25 14.602 1 80.31 90 LYS B O 1
ATOM 1562 N N . ILE B 1 91 ? -6.93 34.031 13.633 1 75.62 91 ILE B N 1
ATOM 1563 C CA . ILE B 1 91 ? -5.816 34.906 13.961 1 75.62 91 ILE B CA 1
ATOM 1564 C C . ILE B 1 91 ? -6.016 36.281 13.273 1 75.62 91 ILE B C 1
ATOM 1566 O O . ILE B 1 91 ? -5.82 37.312 13.891 1 75.62 91 ILE B O 1
ATOM 1570 N N . ASN B 1 92 ? -6.344 36.188 11.992 1 79 92 ASN B N 1
ATOM 1571 C CA . ASN B 1 92 ? -6.59 37.406 11.242 1 79 92 ASN B CA 1
ATOM 1572 C C . ASN B 1 92 ? -7.719 38.25 11.867 1 79 92 ASN B C 1
ATOM 1574 O O . ASN B 1 92 ? -7.629 39.469 11.953 1 79 92 ASN B O 1
ATOM 1578 N N . LYS B 1 93 ? -8.766 37.656 12.328 1 79.62 93 LYS B N 1
ATOM 1579 C CA . LYS B 1 93 ? -9.883 38.312 12.977 1 79.62 93 LYS B CA 1
ATOM 1580 C C . LYS B 1 93 ? -9.453 38.938 14.305 1 79.62 93 LYS B C 1
ATOM 1582 O O . LYS B 1 93 ? -9.906 40.031 14.664 1 79.62 93 LYS B O 1
ATOM 1587 N N . ALA B 1 94 ? -8.68 38.219 14.945 1 72.06 94 ALA B N 1
ATOM 1588 C CA . ALA B 1 94 ? -8.234 38.688 16.25 1 72.06 94 ALA B CA 1
ATOM 1589 C C . ALA B 1 94 ? -7.25 39.844 16.094 1 72.06 94 ALA B C 1
ATOM 1591 O O . ALA B 1 94 ? -7.27 40.812 16.875 1 72.06 94 ALA B O 1
ATOM 1592 N N . VAL B 1 95 ? -6.387 39.844 15.164 1 68.56 95 VAL B N 1
ATOM 1593 C CA . VAL B 1 95 ? -5.355 40.844 14.953 1 68.56 95 VAL B CA 1
ATOM 1594 C C . VAL B 1 95 ? -5.945 42.062 14.203 1 68.56 95 VAL B C 1
ATOM 1596 O O . VAL B 1 95 ? -5.668 43.219 14.539 1 68.56 95 VAL B O 1
ATOM 1599 N N . VAL B 1 96 ? -6.648 41.906 13.164 1 63.53 96 VAL B N 1
ATOM 1600 C CA . VAL B 1 96 ? -7.219 43 12.391 1 63.53 96 VAL B CA 1
ATOM 1601 C C . VAL B 1 96 ? -8.367 43.656 13.172 1 63.53 96 VAL B C 1
ATOM 1603 O O . VAL B 1 96 ? -8.531 44.875 13.148 1 63.53 96 VAL B O 1
ATOM 1606 N N . GLY B 1 97 ? -9.172 42.969 13.906 1 58.91 97 GLY B N 1
ATOM 1607 C CA . GLY B 1 97 ? -10.188 43.625 14.727 1 58.91 97 GLY B CA 1
ATOM 1608 C C . GLY B 1 97 ? -9.602 44.531 15.805 1 58.91 97 GLY B C 1
ATOM 1609 O O . GLY B 1 97 ? -10.234 45.469 16.25 1 58.91 97 GLY B O 1
ATOM 1610 N N . SER B 1 98 ? -8.5 44.219 16.438 1 56.69 98 SER B N 1
ATOM 1611 C CA . SER B 1 98 ? -7.844 45.062 17.438 1 56.69 98 SER B CA 1
ATOM 1612 C C . SER B 1 98 ? -7.219 46.281 16.812 1 56.69 98 SER B C 1
ATOM 1614 O O . SER B 1 98 ? -7.016 47.312 17.484 1 56.69 98 SER B O 1
ATOM 1616 N N . GLU B 1 99 ? -6.75 46.312 15.672 1 56.78 99 GLU B N 1
ATOM 1617 C CA . GLU B 1 99 ? -6.164 47.469 15.039 1 56.78 99 GLU B CA 1
ATOM 1618 C C . GLU B 1 99 ? -7.238 48.5 14.695 1 56.78 99 GLU B C 1
ATOM 1620 O O . GLU B 1 99 ? -6.938 49.688 14.516 1 56.78 99 GLU B O 1
ATOM 1625 N N . THR B 1 100 ? -8.398 48.188 14.406 1 55.59 100 THR B N 1
ATOM 1626 C CA . THR B 1 100 ? -9.328 49.25 13.992 1 55.59 100 THR B CA 1
ATOM 1627 C C . THR B 1 100 ? -9.805 50.062 15.195 1 55.59 100 THR B C 1
ATOM 1629 O O . THR B 1 100 ? -10.336 51.156 15.039 1 55.59 100 THR B O 1
ATO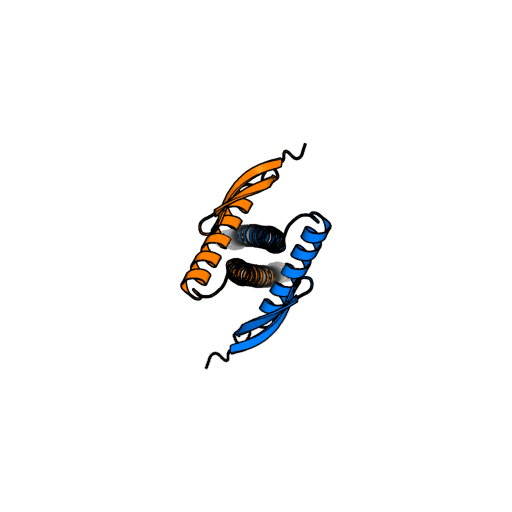M 1632 N N . ASP B 1 101 ? -9.969 49.594 16.359 1 49.94 101 ASP B N 1
ATOM 1633 C CA . ASP B 1 101 ? -10.516 50.469 17.391 1 49.94 101 ASP B CA 1
ATOM 1634 C C . ASP B 1 101 ? -9.453 51.406 17.922 1 49.94 101 ASP B C 1
ATOM 1636 O O . ASP B 1 101 ? -9.727 52.219 18.812 1 49.94 101 ASP B O 1
ATOM 1640 N N . SER B 1 102 ? -8.195 51.219 17.719 1 50.25 102 SER B N 1
ATOM 1641 C CA . SER B 1 102 ? -7.332 52.219 18.375 1 50.25 102 SER B CA 1
ATOM 1642 C C . SER B 1 102 ? -7.359 53.562 17.641 1 50.25 102 SER B C 1
ATOM 1644 O O . SER B 1 102 ? -6.664 54.5 18.031 1 50.25 102 SER B O 1
ATOM 1646 N N . ASN B 1 103 ? -7.547 53.594 16.391 1 46.72 103 ASN B N 1
ATOM 1647 C CA . ASN B 1 103 ? -7.316 54.938 15.852 1 46.72 103 ASN B CA 1
ATOM 1648 C C . ASN B 1 103 ? -8.477 55.875 16.172 1 46.72 103 ASN B C 1
ATOM 1650 O O . ASN B 1 103 ? -9.602 55.625 15.711 1 46.72 103 ASN B O 1
ATOM 1654 N N . PRO B 1 104 ? -8.555 56.469 17.609 1 42.88 104 PRO B N 1
ATOM 1655 C CA . PRO B 1 104 ? -9.18 57.781 17.422 1 42.88 104 PRO B CA 1
ATOM 1656 C C . PRO B 1 104 ? -8.438 58.656 16.406 1 42.88 104 PRO B C 1
ATOM 1658 O O . PRO B 1 104 ? -7.238 58.469 16.188 1 42.88 104 PRO B O 1
#

Solvent-accessible surface area (backbone atoms only — not comparable to full-atom values): 11231 Å² total; per-residue (Å²): 126,89,52,69,42,81,40,81,43,62,47,83,93,44,78,44,77,41,82,30,52,69,90,42,47,67,48,44,50,50,14,38,51,52,47,24,51,40,25,47,53,40,40,72,72,40,71,84,56,52,71,58,58,26,48,50,54,26,32,38,51,44,27,26,51,31,50,51,48,52,52,49,46,52,50,50,51,51,50,51,51,49,52,52,52,52,52,51,50,52,51,48,51,57,55,56,58,60,58,61,72,62,67,120,123,89,52,68,41,79,38,81,43,65,48,83,94,43,79,43,77,42,83,30,51,69,91,42,47,67,48,44,51,51,14,38,50,51,47,25,52,38,26,48,53,39,39,71,73,40,71,83,55,52,71,58,57,27,46,49,55,28,32,39,50,43,27,25,52,31,48,52,48,53,51,50,47,53,50,50,52,53,50,51,53,50,50,51,51,52,52,50,50,52,50,48,52,58,54,55,58,59,59,61,70,63,67,123

Secondary structure (DSSP, 8-state):
---EEEEEEEETTEEEEEEEETT-HHHHHHHHHHHHHHHHHHHHH-TTS-HHHHHHHHHHHHHHHHHHHHHHHHHHHHHHHHHHHHHHHHHHHHHHHHHHSS--/---EEEEEEEETTEEEEEEEETT-HHHHHHHHHHHHHHHHHHHHH-TTS-HHHHHHHHHHHHHHHHHHHHHHHHHHHHHHHHHHHHHHHHHHHHHHHHHHSS--

Organism: Legionella pneumophila subsp. pneumophila (strain Philadelphia 1 / ATCC 33152 / DSM 7513) (NCBI:txid272624)

Sequence (208 aa):
MTNIKLCKIKLLNKIYEIKCPDGEEVSLILAAEKLNEKMQNNKNKFKHLDNFHILLLAALDIGHELIVCKNEQEQQRLQVTQFISSLENKINKAVVGSETDSNPMTNIKLCKIKLLNKIYEIKCPDGEEVSLILAAEKLNEKMQNNKNKFKHLDNFHILLLAALDIGHELIVCKNEQEQQRLQVTQFISSLENKINKAVVGSETDSNP

InterPro domains:
  IPR007838 Cell division protein ZapA-like [PF05164] (8-91)
  IPR036192 Cell division protein ZapA-like superfamily [SSF102829] (7-95)
  IPR042233 Cell division protein ZapA, N-terminal [G3DSA:3.30.160.880] (1-45)

Radius of gyration: 25.24 Å; Cα contacts (8 Å, |Δi|>4): 204; chains: 2; bounding box: 51×84×57 Å

pLDDT: mean 87.95, std 13.44, range [41.09, 98.56]